Protein AF-A0A941J5J2-F1 (afdb_monomer_lite)

pLDDT: mean 81.9, std 16.31, range [38.41, 98.31]

Sequence (209 aa):
MKIGVPHALTVTNGGIVNITDEVTDFVSSDRSIKATITASFHGVNLNRTNLRVGKVYTAVFKVKKVLGIDWLYLSSGAGVSLSLKYPSTLTRSNDVNYHTLTYTFTATATTVAIKLQGSLIDGQTQGVFLVDAADIFEGYNVFDPSQQNNAALGVQGRLKVSAAPTSGTWELGNKVTMSSPVAGGFLEYVCITAGSPGTWKGSVKYKFN

Foldseek 3Di:
DPQFEDPQKDWPDPVFKDWDWAQPDADSNGTKIKIKGQAFFITIKRKAAQDDAQFKKKKKWWKFWDDQFQKKWKDFDPQWDDPDDDTFMDGRDPDRHIDMGMGMTGGRDRMTIMDITTHGDPPDRMTMMITRYIDMGTPDDPPDVVNVPCLQQPPPRAGEDCDPDPADWDDFQRKHAHPDDDQQGAGMWGFHATDGHGDIDRDHTDHDD

Radius of gyration: 18.86 Å; chains: 1; bounding box: 37×34×59 Å

Structure (mmCIF, N/CA/C/O backbone):
data_AF-A0A941J5J2-F1
#
_entry.id   AF-A0A941J5J2-F1
#
loop_
_atom_site.group_PDB
_atom_site.id
_atom_site.type_symbol
_atom_site.label_atom_id
_atom_site.label_alt_id
_atom_site.label_comp_id
_atom_site.label_asym_id
_atom_site.label_entity_id
_atom_site.label_seq_id
_atom_site.pdbx_PDB_ins_code
_atom_site.Cartn_x
_atom_site.Cartn_y
_atom_site.Cartn_z
_atom_site.occupancy
_atom_site.B_iso_or_equiv
_atom_site.auth_seq_id
_atom_site.auth_comp_id
_atom_site.auth_asym_id
_atom_site.auth_atom_id
_atom_site.pdbx_PDB_model_num
ATOM 1 N N . MET A 1 1 ? -0.939 -3.086 -11.594 1.00 46.72 1 MET A N 1
ATOM 2 C CA . MET A 1 1 ? -1.064 -3.525 -10.186 1.00 46.72 1 MET A CA 1
ATOM 3 C C . MET A 1 1 ? -1.361 -5.012 -10.196 1.00 46.72 1 MET A C 1
ATOM 5 O O . MET A 1 1 ? -2.248 -5.415 -10.943 1.00 46.72 1 MET A O 1
ATOM 9 N N . LYS A 1 2 ? -0.594 -5.844 -9.481 1.00 38.41 2 LYS A N 1
ATOM 10 C CA . LYS A 1 2 ? -0.984 -7.249 -9.313 1.00 38.41 2 LYS A CA 1
ATOM 11 C C . LYS A 1 2 ? -2.300 -7.247 -8.525 1.00 38.41 2 LYS A C 1
ATOM 13 O O . LYS A 1 2 ? -2.379 -6.603 -7.486 1.00 38.41 2 LYS A O 1
ATOM 18 N N . ILE A 1 3 ? -3.340 -7.834 -9.101 1.00 40.12 3 ILE A N 1
ATOM 19 C CA . ILE A 1 3 ? -4.667 -7.925 -8.491 1.00 40.12 3 ILE A CA 1
ATOM 20 C C . ILE A 1 3 ? -4.620 -9.114 -7.521 1.00 40.12 3 ILE A C 1
ATOM 22 O O . ILE A 1 3 ? -4.170 -10.189 -7.925 1.00 40.12 3 ILE A O 1
ATOM 26 N N . GLY A 1 4 ? -5.008 -8.896 -6.263 1.00 47.62 4 GLY A N 1
ATOM 27 C CA . GLY A 1 4 ? -4.894 -9.862 -5.164 1.00 47.62 4 GLY A CA 1
ATOM 28 C C . GLY A 1 4 ? -3.810 -9.477 -4.152 1.00 47.62 4 GLY A C 1
ATOM 29 O O . GLY A 1 4 ? -2.758 -8.941 -4.517 1.00 47.62 4 GLY A O 1
ATOM 30 N N . VAL A 1 5 ? -4.086 -9.727 -2.869 1.00 48.88 5 VAL A N 1
ATOM 31 C CA . VAL A 1 5 ? -3.237 -9.304 -1.747 1.00 48.88 5 VAL A CA 1
ATOM 32 C C . VAL A 1 5 ? -1.807 -9.836 -1.920 1.00 48.88 5 VAL A C 1
ATOM 34 O O . VAL A 1 5 ? -1.605 -11.048 -2.042 1.00 48.88 5 VAL A O 1
ATOM 37 N N . PRO A 1 6 ? -0.775 -8.979 -1.861 1.00 51.81 6 PRO A N 1
ATOM 38 C CA . PRO A 1 6 ? 0.593 -9.453 -1.760 1.00 51.81 6 PRO A CA 1
ATOM 39 C C . PRO A 1 6 ? 0.764 -10.106 -0.391 1.00 51.81 6 PRO A C 1
ATOM 41 O O . PRO A 1 6 ? 0.649 -9.434 0.634 1.00 51.81 6 PRO A O 1
ATOM 44 N N . HIS A 1 7 ? 1.149 -11.382 -0.357 1.00 52.09 7 HIS A N 1
ATOM 45 C CA . HIS A 1 7 ? 1.610 -12.092 0.850 1.00 52.09 7 HIS A CA 1
ATOM 46 C C . HIS A 1 7 ? 2.857 -11.463 1.523 1.00 52.09 7 HIS A C 1
ATOM 48 O O . HIS A 1 7 ? 3.520 -12.105 2.327 1.00 52.09 7 HIS A O 1
ATOM 54 N N . ALA A 1 8 ? 3.205 -10.217 1.198 1.00 70.12 8 ALA A N 1
ATOM 55 C CA . ALA A 1 8 ? 4.377 -9.494 1.681 1.00 70.12 8 ALA A CA 1
ATOM 56 C C . ALA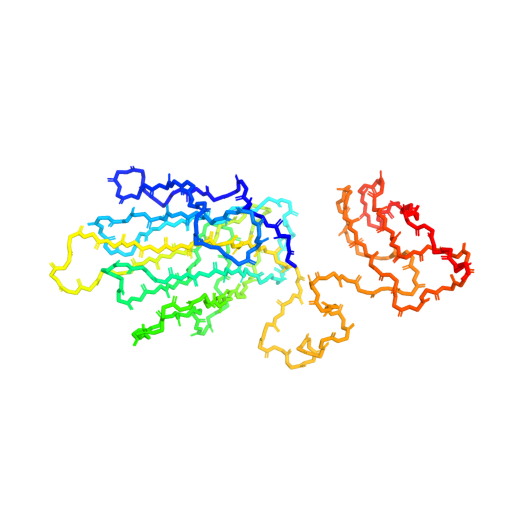 A 1 8 ? 4.060 -8.447 2.768 1.00 70.12 8 ALA A C 1
ATOM 58 O O . ALA A 1 8 ? 4.973 -7.731 3.196 1.00 70.12 8 ALA A O 1
ATOM 59 N N . LEU A 1 9 ? 2.796 -8.330 3.203 1.00 88.62 9 LEU A N 1
ATOM 60 C CA . LEU A 1 9 ? 2.432 -7.442 4.307 1.00 88.62 9 LEU A CA 1
ATOM 61 C C . LEU A 1 9 ? 2.775 -8.082 5.657 1.00 88.62 9 LEU A C 1
ATOM 63 O O . LEU A 1 9 ? 2.308 -9.172 5.975 1.00 88.62 9 LEU A O 1
ATOM 67 N N . THR A 1 10 ? 3.568 -7.383 6.467 1.00 93.75 10 THR A N 1
ATOM 68 C CA . THR A 1 10 ? 3.847 -7.758 7.863 1.00 93.75 10 THR A CA 1
ATOM 69 C C . THR A 1 10 ? 3.371 -6.669 8.813 1.00 93.75 10 THR A C 1
ATOM 71 O O . THR A 1 10 ? 3.169 -5.531 8.408 1.00 93.75 10 THR A O 1
ATOM 74 N N . VAL A 1 11 ? 3.170 -6.983 10.089 1.00 94.75 11 VAL A N 1
ATOM 75 C CA . VAL A 1 11 ? 2.732 -5.988 11.079 1.00 94.75 11 VAL A CA 1
ATOM 76 C C . VAL A 1 11 ? 3.886 -5.101 11.547 1.00 94.75 11 VAL A C 1
ATOM 78 O O . VAL A 1 11 ? 5.018 -5.563 11.690 1.00 94.75 11 VAL A O 1
ATOM 81 N N . THR A 1 12 ? 3.614 -3.824 11.833 1.00 92.12 12 THR A N 1
ATOM 82 C CA . THR A 1 12 ? 4.621 -2.917 12.418 1.00 92.12 12 THR A CA 1
ATOM 83 C C . THR A 1 12 ? 4.955 -3.264 13.870 1.00 92.12 12 THR A C 1
ATOM 85 O O . THR A 1 12 ? 6.051 -2.959 14.326 1.00 92.12 12 THR A O 1
ATOM 88 N N . ASN A 1 13 ? 4.001 -3.854 14.601 1.00 94.50 13 ASN A N 1
ATOM 89 C CA . ASN A 1 13 ? 4.151 -4.319 15.982 1.00 94.50 13 ASN A CA 1
ATOM 90 C C . ASN A 1 13 ? 3.083 -5.390 16.272 1.00 94.50 13 ASN A C 1
ATOM 92 O O . ASN A 1 13 ? 1.894 -5.082 16.226 1.00 94.50 13 ASN A O 1
ATOM 96 N N . GLY A 1 14 ? 3.497 -6.623 16.581 1.00 93.00 14 GLY A N 1
ATOM 97 C CA . GLY A 1 14 ? 2.582 -7.759 16.764 1.00 93.00 14 GLY A CA 1
ATOM 98 C C . GLY A 1 14 ? 1.701 -7.713 18.016 1.00 93.00 14 GLY A C 1
ATOM 99 O O . GLY A 1 14 ? 0.715 -8.434 18.071 1.00 93.00 14 GLY A O 1
ATOM 100 N N . GLY A 1 15 ? 2.016 -6.868 19.003 1.00 96.00 15 GLY A N 1
ATOM 101 C CA . GLY A 1 15 ? 1.159 -6.663 20.178 1.00 96.00 15 GLY A CA 1
ATOM 102 C C . GLY A 1 15 ? 0.086 -5.587 19.984 1.00 96.00 15 GLY A C 1
ATOM 103 O O . GLY A 1 15 ? -0.853 -5.509 20.769 1.00 96.00 15 GLY A O 1
ATOM 104 N N . ILE A 1 16 ? 0.231 -4.746 18.956 1.00 96.94 16 ILE A N 1
ATOM 105 C CA . ILE A 1 16 ? -0.630 -3.574 18.720 1.00 96.94 16 ILE A CA 1
ATOM 106 C C . ILE A 1 16 ? -1.449 -3.729 17.440 1.00 96.94 16 ILE A C 1
ATOM 108 O O . ILE A 1 16 ? -2.536 -3.164 17.326 1.00 96.94 16 ILE A O 1
ATOM 112 N N . VAL A 1 17 ? -0.929 -4.477 16.466 1.00 97.69 17 VAL A N 1
ATOM 113 C CA . VAL A 1 17 ? -1.551 -4.665 15.159 1.00 97.69 17 VAL A CA 1
ATOM 114 C C . VAL A 1 17 ? -1.903 -6.126 14.957 1.00 97.69 17 VAL A C 1
ATOM 116 O O . VAL A 1 17 ? -1.033 -6.992 15.021 1.00 97.69 17 VAL A O 1
ATOM 119 N N . ASN A 1 18 ? -3.162 -6.372 14.618 1.00 96.88 18 ASN A N 1
ATOM 120 C CA . ASN A 1 18 ? -3.634 -7.657 14.126 1.00 96.88 18 ASN A CA 1
ATOM 121 C C . ASN A 1 18 ? -4.052 -7.530 12.657 1.00 96.88 18 ASN A C 1
ATOM 123 O O . ASN A 1 18 ? -4.688 -6.540 12.287 1.00 96.88 18 ASN A O 1
ATOM 127 N N . ILE A 1 19 ? -3.718 -8.527 11.837 1.00 95.44 19 ILE A N 1
ATOM 128 C CA . ILE A 1 19 ? -4.146 -8.597 10.436 1.00 95.44 19 ILE A CA 1
ATOM 129 C C . ILE A 1 19 ? -4.946 -9.869 10.178 1.00 95.44 19 ILE A C 1
ATOM 131 O O . ILE A 1 19 ? -4.571 -10.947 10.633 1.00 95.44 19 ILE A O 1
ATOM 135 N N . THR A 1 20 ? -6.038 -9.741 9.433 1.00 95.25 20 THR A N 1
ATOM 136 C CA . THR A 1 20 ? -6.861 -10.867 8.978 1.00 95.25 20 THR A CA 1
ATOM 137 C C . THR A 1 20 ? -7.293 -10.648 7.534 1.00 95.25 20 THR A C 1
ATOM 139 O O . THR A 1 20 ? -7.311 -9.515 7.050 1.00 95.25 20 THR A O 1
ATOM 142 N N . ASP A 1 21 ? -7.676 -11.722 6.852 1.00 93.75 21 ASP A N 1
ATOM 143 C CA . ASP A 1 21 ? -8.341 -11.614 5.554 1.00 93.75 21 ASP A CA 1
ATOM 144 C C . ASP A 1 21 ? -9.745 -10.991 5.719 1.00 93.75 21 ASP A C 1
ATOM 146 O O . ASP A 1 21 ? -10.439 -11.242 6.708 1.00 93.75 21 ASP A O 1
ATOM 150 N N . GLU A 1 22 ? -10.156 -10.179 4.746 1.00 94.56 22 GLU A N 1
ATOM 151 C CA . GLU A 1 22 ? -11.495 -9.605 4.594 1.00 94.56 22 GLU A CA 1
ATOM 152 C C . GLU A 1 22 ? -12.034 -9.961 3.205 1.00 94.56 22 GLU A C 1
ATOM 154 O O . GLU A 1 22 ? -11.479 -9.568 2.178 1.00 94.56 22 GLU A O 1
ATOM 159 N N . VAL A 1 23 ? -13.113 -10.738 3.184 1.00 93.38 23 VAL A N 1
ATOM 160 C CA . VAL A 1 23 ? -13.648 -11.393 1.978 1.00 93.38 23 VAL A CA 1
ATOM 161 C C . VAL A 1 23 ? -14.962 -10.781 1.497 1.00 93.38 23 VAL A C 1
ATOM 163 O O . VAL A 1 23 ? -15.593 -11.318 0.593 1.00 93.38 23 VAL A O 1
ATOM 166 N N . THR A 1 24 ? -15.414 -9.688 2.111 1.00 94.94 24 THR A N 1
ATOM 167 C CA . THR A 1 24 ? -16.673 -9.024 1.735 1.00 94.94 24 THR A CA 1
ATOM 168 C C . THR A 1 24 ? -16.479 -7.596 1.242 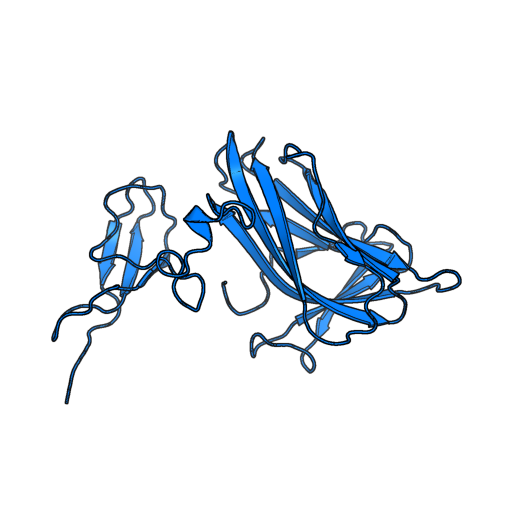1.00 94.94 24 THR A C 1
ATOM 170 O O . THR A 1 24 ? -17.324 -7.081 0.513 1.00 94.94 24 THR A O 1
ATOM 173 N N . ASP A 1 25 ? -15.357 -6.969 1.590 1.00 93.75 25 ASP A N 1
ATOM 174 C CA . ASP A 1 25 ? -15.043 -5.586 1.242 1.00 93.75 25 ASP A CA 1
ATOM 175 C C . ASP A 1 25 ? -13.676 -5.548 0.554 1.00 93.75 25 ASP A C 1
ATOM 177 O O . ASP A 1 25 ? -12.628 -5.693 1.190 1.00 93.75 25 ASP A O 1
ATOM 181 N N . PHE A 1 26 ? -13.704 -5.459 -0.775 1.00 90.62 26 PHE A N 1
ATOM 182 C CA . PHE A 1 26 ? -12.535 -5.405 -1.650 1.00 90.62 26 PHE A CA 1
ATOM 183 C C . PHE A 1 26 ? -12.917 -4.843 -3.025 1.00 90.62 26 PHE A C 1
ATOM 185 O O . PHE A 1 26 ? -14.084 -4.845 -3.415 1.00 90.62 26 PHE A O 1
ATOM 192 N N . VAL A 1 27 ? -11.923 -4.400 -3.797 1.00 84.69 27 VAL A N 1
ATOM 193 C CA . VAL A 1 27 ? -12.110 -3.953 -5.196 1.00 84.69 27 VAL A CA 1
ATOM 194 C C . VAL A 1 27 ? -11.312 -4.792 -6.192 1.00 84.69 27 VAL A C 1
ATOM 196 O O . VAL A 1 27 ? -11.600 -4.783 -7.387 1.00 84.69 27 VAL A O 1
ATOM 199 N N . SER A 1 28 ? -10.348 -5.576 -5.711 1.00 76.81 28 SER A N 1
ATOM 200 C CA . SER A 1 28 ? -9.527 -6.485 -6.513 1.00 76.81 28 SER A CA 1
ATOM 201 C C . SER A 1 28 ? -10.252 -7.750 -6.993 1.00 76.81 28 SER A C 1
ATOM 203 O O . SER A 1 28 ? -9.693 -8.496 -7.787 1.00 76.81 28 SER A O 1
ATOM 205 N N . SER A 1 29 ? -11.498 -7.997 -6.579 1.00 73.12 29 SER A N 1
ATOM 206 C CA . SER A 1 29 ? -12.232 -9.247 -6.867 1.00 73.12 29 SER A CA 1
ATOM 207 C C . SER A 1 29 ? -11.664 -10.522 -6.207 1.00 73.12 29 SER A C 1
ATOM 209 O O . SER A 1 29 ? -12.011 -11.618 -6.637 1.00 73.12 29 SER A O 1
ATOM 211 N N . ASP A 1 30 ? -10.803 -10.399 -5.188 1.00 81.00 30 ASP A N 1
ATOM 212 C CA . ASP A 1 30 ? -10.267 -11.527 -4.397 1.00 81.00 30 ASP A CA 1
ATOM 213 C C . ASP A 1 30 ? -10.578 -11.338 -2.905 1.00 81.00 30 ASP A C 1
ATOM 215 O O . ASP A 1 30 ? -11.568 -11.862 -2.400 1.00 81.00 30 ASP A O 1
ATOM 219 N N . ARG A 1 31 ? -9.743 -10.564 -2.206 1.00 86.31 3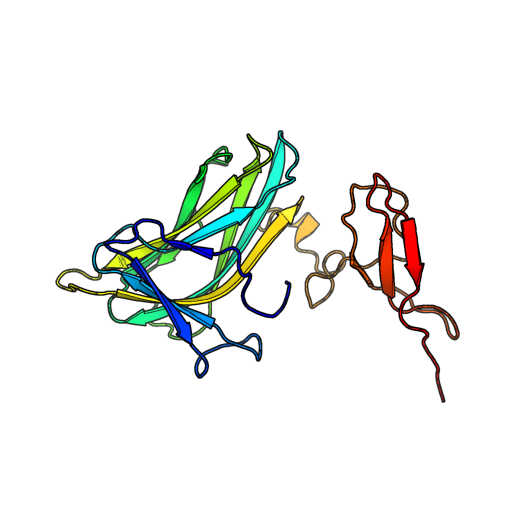1 ARG A N 1
ATOM 220 C CA . ARG A 1 31 ? -9.910 -10.194 -0.798 1.00 86.31 31 ARG A CA 1
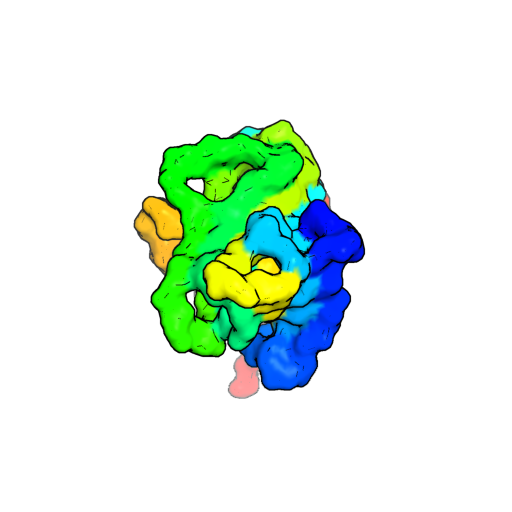ATOM 221 C C . ARG A 1 31 ? -9.088 -8.955 -0.477 1.00 86.31 31 ARG A C 1
ATOM 223 O O . ARG A 1 31 ? -8.167 -8.620 -1.220 1.00 86.31 31 ARG A O 1
ATOM 230 N N . SER A 1 32 ? -9.382 -8.306 0.642 1.00 92.62 32 SER A N 1
ATOM 231 C CA . SER A 1 32 ? -8.512 -7.289 1.229 1.00 92.62 32 SER A CA 1
ATOM 232 C C . SER A 1 32 ? -7.921 -7.781 2.551 1.00 92.62 32 SER A C 1
ATOM 234 O O . SER A 1 32 ? -8.354 -8.786 3.111 1.00 92.62 32 SER A O 1
ATOM 236 N N . ILE A 1 33 ? -6.890 -7.101 3.047 1.00 94.56 33 ILE A N 1
ATOM 237 C CA . ILE A 1 33 ? -6.362 -7.312 4.395 1.00 94.56 33 ILE A CA 1
ATOM 238 C C . ILE A 1 33 ? -6.973 -6.291 5.329 1.00 94.56 33 ILE A C 1
ATOM 240 O O . ILE A 1 33 ? -6.791 -5.087 5.147 1.00 94.56 33 ILE A O 1
ATOM 244 N N . LYS A 1 34 ? -7.633 -6.781 6.371 1.00 96.62 34 LYS A N 1
ATOM 245 C CA . LYS A 1 34 ? -8.104 -5.975 7.486 1.00 96.62 34 LYS A CA 1
ATOM 246 C C . LYS A 1 34 ? -6.994 -5.831 8.509 1.00 96.62 34 LYS A C 1
ATOM 248 O O . LYS A 1 34 ? -6.549 -6.819 9.083 1.00 96.62 34 LYS A O 1
ATOM 253 N N . ALA A 1 35 ? -6.569 -4.598 8.748 1.00 97.38 35 ALA A N 1
ATOM 254 C CA . ALA A 1 35 ? -5.638 -4.254 9.809 1.00 97.38 35 ALA A CA 1
ATOM 255 C C . ALA A 1 35 ? -6.398 -3.585 10.957 1.00 97.38 35 ALA A C 1
ATOM 257 O O . ALA A 1 35 ? -7.035 -2.546 10.772 1.00 97.38 35 ALA A O 1
ATOM 258 N N . THR A 1 36 ? -6.298 -4.177 12.143 1.00 98.25 36 THR A N 1
ATOM 259 C CA . THR A 1 36 ? -6.832 -3.634 13.392 1.00 98.25 36 THR A CA 1
ATOM 260 C C . THR A 1 36 ? -5.671 -3.156 14.251 1.00 98.25 36 THR A C 1
ATOM 262 O O . THR A 1 36 ? -4.757 -3.933 14.523 1.00 98.25 36 THR A O 1
ATOM 265 N N . ILE A 1 37 ? -5.710 -1.900 14.690 1.00 98.25 37 ILE A N 1
ATOM 266 C CA . ILE A 1 37 ? -4.685 -1.279 15.535 1.00 98.25 37 ILE A CA 1
ATOM 267 C C . ILE A 1 37 ? -5.293 -0.828 16.865 1.00 98.25 37 ILE A C 1
ATOM 269 O O . ILE A 1 37 ? -6.431 -0.363 16.890 1.00 98.25 37 ILE A O 1
ATOM 273 N N . THR A 1 38 ? -4.541 -0.937 17.959 1.00 98.31 38 THR A N 1
ATOM 274 C CA . THR A 1 38 ? -4.961 -0.480 19.304 1.00 98.31 38 THR A CA 1
ATOM 275 C C . THR A 1 38 ? -4.228 0.773 19.789 1.00 98.31 38 THR A C 1
ATOM 277 O O . THR A 1 38 ? -4.510 1.283 20.869 1.00 98.31 38 THR A O 1
ATOM 280 N N . ALA A 1 39 ? -3.300 1.300 18.988 1.00 97.94 39 ALA A N 1
ATOM 281 C CA . ALA A 1 39 ? -2.622 2.568 19.231 1.00 97.94 39 ALA A CA 1
ATOM 282 C C . ALA A 1 39 ? -2.293 3.268 17.903 1.00 97.94 39 ALA A C 1
ATOM 284 O O . ALA A 1 39 ? -2.142 2.615 16.865 1.00 97.94 39 ALA A O 1
ATOM 285 N N . SER A 1 40 ? -2.172 4.596 17.943 1.00 97.12 40 SER A N 1
ATOM 286 C CA . SER A 1 40 ? -1.808 5.418 16.783 1.00 97.12 40 SER A CA 1
ATOM 287 C C . SER A 1 40 ? -0.394 5.135 16.280 1.00 97.12 40 SER A C 1
ATOM 289 O O . SER A 1 40 ? 0.471 4.687 17.026 1.00 97.12 40 SER A O 1
ATOM 291 N N . PHE A 1 41 ? -0.147 5.466 15.012 1.00 95.69 41 PHE A N 1
ATOM 292 C CA . PHE A 1 41 ? 1.140 5.314 14.328 1.00 95.69 41 PHE A CA 1
ATOM 293 C C . PHE A 1 41 ? 1.579 3.852 14.167 1.00 95.69 41 PHE A C 1
ATOM 295 O O . PHE A 1 41 ? 2.768 3.534 14.097 1.00 95.69 41 PHE A O 1
ATOM 302 N N . HIS A 1 42 ? 0.611 2.948 14.036 1.00 97.38 42 HIS A N 1
ATOM 303 C CA . HIS A 1 42 ? 0.839 1.527 13.792 1.00 97.38 42 HIS A CA 1
ATOM 304 C C . HIS A 1 42 ? 0.028 1.037 12.587 1.00 97.38 42 HIS A C 1
ATOM 306 O O . HIS A 1 42 ? -0.923 1.683 12.151 1.00 97.38 42 HIS A O 1
ATOM 312 N N . GLY A 1 43 ? 0.442 -0.086 12.004 1.00 96.81 43 GLY A N 1
ATOM 313 C CA . GLY A 1 43 ? -0.210 -0.684 10.845 1.00 96.81 43 GLY A CA 1
ATOM 314 C C . GLY A 1 43 ? 0.631 -1.792 10.217 1.00 96.81 43 GLY A C 1
ATOM 315 O O . GLY A 1 43 ? 1.106 -2.692 10.912 1.00 96.81 43 GLY A O 1
ATOM 316 N N . VAL A 1 44 ? 0.828 -1.731 8.902 1.00 96.69 44 VAL A N 1
ATOM 317 C CA . VAL A 1 44 ? 1.492 -2.788 8.123 1.00 96.69 44 VAL A CA 1
ATOM 318 C C . VAL A 1 44 ? 2.749 -2.284 7.413 1.00 96.69 44 VAL A C 1
ATOM 320 O O . VAL A 1 44 ? 2.861 -1.109 7.076 1.00 96.69 44 VAL A O 1
ATOM 323 N N . ASN A 1 45 ? 3.694 -3.183 7.163 1.00 95.56 45 ASN A N 1
ATOM 324 C CA . ASN A 1 45 ? 4.872 -2.981 6.333 1.00 95.56 45 ASN A CA 1
ATOM 325 C C . ASN A 1 45 ? 4.684 -3.722 5.010 1.00 95.56 45 ASN A C 1
ATOM 327 O O . ASN A 1 45 ? 4.398 -4.915 5.015 1.00 95.56 45 ASN A O 1
ATOM 331 N N . LEU A 1 46 ? 4.931 -3.048 3.895 1.00 94.25 46 LEU A N 1
ATOM 332 C CA . LEU A 1 46 ? 5.174 -3.664 2.599 1.00 94.25 46 LEU A CA 1
ATOM 333 C C . LEU A 1 46 ? 6.677 -3.858 2.432 1.00 94.25 46 LEU A C 1
ATOM 335 O O . LEU A 1 46 ? 7.418 -2.880 2.306 1.00 94.25 46 LEU A O 1
ATOM 339 N N . ASN A 1 47 ? 7.117 -5.113 2.435 1.00 93.06 47 ASN A N 1
ATOM 340 C CA . ASN A 1 47 ? 8.523 -5.462 2.271 1.00 93.06 47 ASN A CA 1
ATOM 341 C C . ASN A 1 47 ? 8.793 -5.891 0.829 1.00 93.06 47 ASN A C 1
ATOM 343 O O . ASN A 1 47 ? 8.014 -6.644 0.241 1.00 93.06 47 ASN A O 1
ATOM 347 N N . ARG A 1 48 ? 9.915 -5.448 0.264 1.00 91.19 48 ARG A N 1
ATOM 348 C CA . ARG A 1 48 ? 10.347 -5.849 -1.078 1.00 91.19 48 ARG A CA 1
ATOM 349 C C . ARG A 1 48 ? 11.846 -6.086 -1.105 1.00 91.19 48 ARG A C 1
ATOM 351 O O . ARG A 1 48 ? 12.607 -5.268 -0.601 1.00 91.19 48 ARG A O 1
ATOM 358 N N . THR A 1 49 ? 12.249 -7.198 -1.704 1.00 91.69 49 THR A N 1
ATOM 359 C CA . THR A 1 49 ? 13.646 -7.592 -1.918 1.00 91.69 49 THR A CA 1
ATOM 360 C C . THR A 1 49 ? 14.041 -7.408 -3.387 1.00 91.69 49 THR A C 1
ATOM 362 O O . THR A 1 49 ? 13.202 -7.069 -4.225 1.00 91.69 49 THR A O 1
ATOM 365 N N . ASN A 1 50 ? 15.322 -7.634 -3.698 1.00 89.00 50 ASN A N 1
ATOM 366 C CA . ASN A 1 50 ? 15.904 -7.550 -5.045 1.00 89.00 50 ASN A CA 1
ATOM 367 C C . ASN A 1 50 ? 15.805 -6.164 -5.706 1.00 89.00 50 ASN A C 1
ATOM 369 O O . ASN A 1 50 ? 15.812 -6.042 -6.930 1.00 89.00 50 ASN A O 1
ATOM 373 N N . LEU A 1 51 ? 15.732 -5.101 -4.905 1.00 87.81 51 LEU A N 1
ATOM 374 C CA . LEU A 1 51 ? 15.746 -3.731 -5.408 1.00 87.81 51 LEU A CA 1
ATOM 375 C C . LEU A 1 51 ? 17.172 -3.274 -5.720 1.00 87.81 51 LEU A C 1
ATOM 377 O O . LEU A 1 51 ? 18.152 -3.786 -5.179 1.00 87.81 51 LEU A O 1
ATOM 381 N N . ARG A 1 52 ? 17.298 -2.290 -6.607 1.00 89.50 52 ARG A N 1
ATOM 382 C CA . ARG A 1 52 ? 18.585 -1.708 -6.990 1.00 89.50 52 ARG A CA 1
ATOM 383 C C . ARG A 1 52 ? 18.845 -0.462 -6.155 1.00 89.50 52 ARG A C 1
ATOM 385 O O . ARG A 1 52 ? 18.098 0.512 -6.238 1.00 89.50 52 ARG A O 1
ATOM 392 N N . VAL A 1 53 ? 19.923 -0.489 -5.376 1.00 92.25 53 VAL A N 1
ATOM 393 C CA . VAL A 1 53 ? 20.362 0.662 -4.575 1.00 92.25 53 VAL A CA 1
ATOM 394 C C . VAL A 1 53 ? 20.586 1.876 -5.483 1.00 92.25 53 VAL A C 1
ATOM 396 O O . VAL A 1 53 ? 21.142 1.757 -6.574 1.00 92.25 53 VAL A O 1
ATOM 399 N N . GLY A 1 54 ? 20.116 3.042 -5.046 1.00 87.06 54 GLY A N 1
ATOM 400 C CA . GLY A 1 54 ? 20.191 4.305 -5.777 1.00 87.06 54 GLY A CA 1
ATOM 401 C C . GLY A 1 54 ? 19.101 4.507 -6.834 1.00 87.06 54 GLY A C 1
ATOM 402 O O . GLY A 1 54 ? 19.046 5.579 -7.433 1.00 87.06 54 GLY A O 1
ATOM 403 N N . LYS A 1 55 ? 18.217 3.527 -7.077 1.00 85.25 55 LYS A N 1
ATOM 404 C CA . LYS A 1 55 ? 17.071 3.693 -7.987 1.00 85.25 55 LYS A CA 1
ATOM 405 C C . LYS A 1 55 ? 15.851 4.265 -7.273 1.00 85.25 55 LYS A C 1
ATOM 407 O O . LYS A 1 55 ? 15.637 4.014 -6.088 1.00 85.25 55 LYS A O 1
ATOM 412 N N . VAL A 1 56 ? 15.056 5.022 -8.031 1.00 84.19 56 VAL A N 1
ATOM 413 C CA . VAL A 1 56 ? 13.777 5.585 -7.588 1.00 84.19 56 VAL A CA 1
ATOM 414 C C . VAL A 1 56 ? 12.668 4.558 -7.790 1.00 84.19 56 VAL A C 1
ATOM 416 O O . VAL A 1 56 ? 12.564 3.932 -8.846 1.00 84.19 56 VAL A O 1
ATOM 419 N N . TYR A 1 57 ? 11.827 4.424 -6.777 1.00 86.75 57 TYR A N 1
ATOM 420 C CA . TYR A 1 57 ? 10.675 3.543 -6.729 1.00 86.75 57 TYR A CA 1
ATOM 421 C C . TYR A 1 57 ? 9.453 4.307 -6.220 1.00 86.75 57 TYR A C 1
ATOM 423 O O . TYR A 1 57 ? 9.589 5.288 -5.493 1.00 86.75 57 TYR A O 1
ATOM 431 N N . THR A 1 58 ? 8.259 3.817 -6.544 1.00 87.12 58 THR A N 1
ATOM 432 C CA . THR A 1 58 ? 7.006 4.264 -5.930 1.00 87.12 58 THR A CA 1
ATOM 433 C C . THR A 1 58 ? 6.277 3.084 -5.324 1.00 87.12 58 THR A C 1
ATOM 435 O O . THR A 1 58 ? 5.910 2.140 -6.022 1.00 87.12 58 THR A O 1
ATOM 438 N N . ALA A 1 59 ? 6.038 3.160 -4.019 1.00 89.94 59 ALA A N 1
ATOM 439 C CA . ALA A 1 59 ? 5.093 2.292 -3.343 1.00 89.94 59 ALA A CA 1
ATOM 440 C C . ALA A 1 59 ? 3.670 2.789 -3.582 1.00 89.94 59 ALA A C 1
ATOM 442 O O . ALA A 1 59 ? 3.417 3.991 -3.527 1.00 89.94 59 ALA A O 1
ATOM 443 N N . VAL A 1 60 ? 2.742 1.873 -3.822 1.00 88.44 60 VAL A N 1
ATOM 444 C CA . VAL A 1 60 ? 1.323 2.164 -4.031 1.00 88.44 60 VAL A CA 1
ATOM 445 C C . VAL A 1 60 ? 0.517 1.270 -3.112 1.00 88.44 60 VAL A C 1
ATOM 447 O O . VAL A 1 60 ? 0.762 0.070 -3.073 1.00 88.44 60 VAL A O 1
ATOM 450 N N . PHE A 1 61 ? -0.460 1.840 -2.416 1.00 91.12 61 PHE A N 1
ATOM 451 C CA . PHE A 1 61 ? -1.420 1.119 -1.588 1.00 91.12 61 PHE A CA 1
ATOM 452 C C . PHE A 1 61 ? -2.842 1.511 -1.986 1.00 91.12 61 PHE A C 1
ATOM 454 O O . PHE A 1 61 ? -3.140 2.693 -2.140 1.00 91.12 61 PHE A O 1
ATOM 461 N N . LYS A 1 62 ? -3.735 0.531 -2.116 1.00 89.94 62 LYS A N 1
ATOM 462 C CA . LYS A 1 62 ? -5.180 0.722 -2.243 1.00 89.94 62 LYS A CA 1
ATOM 463 C C . LYS A 1 62 ? -5.814 0.444 -0.882 1.00 89.94 62 LYS A C 1
ATOM 465 O O . LYS A 1 62 ? -5.798 -0.697 -0.426 1.00 89.94 62 LYS A O 1
ATOM 470 N N . VAL A 1 63 ? -6.321 1.481 -0.222 1.00 93.88 63 VAL A N 1
ATOM 471 C CA . VAL A 1 63 ? -6.721 1.436 1.193 1.00 93.88 63 VAL A CA 1
ATOM 472 C C . VAL A 1 63 ? -8.110 2.007 1.420 1.00 93.88 63 VAL A C 1
ATOM 474 O O . VAL A 1 63 ? -8.553 2.865 0.665 1.00 93.88 63 VAL A O 1
ATOM 477 N N . LYS A 1 64 ? -8.771 1.582 2.492 1.00 93.88 64 LYS A N 1
ATOM 478 C CA . LYS A 1 64 ? -10.071 2.108 2.924 1.00 93.88 64 LYS A CA 1
ATOM 479 C C . LYS A 1 64 ? -10.092 2.247 4.442 1.00 93.88 64 LYS A C 1
ATOM 481 O O . LYS A 1 64 ? -9.673 1.330 5.146 1.00 93.88 64 LYS A O 1
ATOM 486 N N . LYS A 1 65 ? -10.567 3.382 4.961 1.00 94.69 65 LYS A N 1
ATOM 487 C CA . LYS A 1 65 ? -10.831 3.539 6.401 1.00 94.69 65 LYS A CA 1
ATOM 488 C C . LYS A 1 65 ? -12.145 2.842 6.743 1.00 94.69 65 LYS A C 1
ATOM 490 O O . LYS A 1 65 ? -13.091 2.930 5.967 1.00 94.69 65 LYS A O 1
ATOM 495 N N . VAL A 1 66 ? -12.204 2.171 7.892 1.00 95.25 66 VAL A N 1
ATOM 496 C CA . VAL A 1 66 ? -13.414 1.456 8.330 1.00 95.25 66 VAL A CA 1
ATOM 497 C C . VAL A 1 66 ? -13.938 2.018 9.644 1.00 95.25 66 VAL A C 1
ATOM 499 O O . VAL A 1 66 ? -15.071 2.480 9.701 1.00 95.25 66 VAL A O 1
ATOM 502 N N . LEU A 1 67 ? -13.122 2.007 10.699 1.00 96.00 67 LEU A N 1
ATOM 503 C CA . LEU A 1 67 ? -13.559 2.385 12.045 1.00 96.00 67 LEU A CA 1
ATOM 504 C C . LEU A 1 67 ? -12.432 3.088 12.792 1.00 96.00 67 LEU A C 1
ATOM 506 O O . LEU A 1 67 ? -11.297 2.643 12.710 1.00 96.00 67 LEU A O 1
ATOM 510 N N . GLY A 1 68 ? -12.732 4.152 13.537 1.00 94.94 68 GLY A N 1
ATOM 511 C CA . GLY A 1 68 ? -11.816 4.719 14.539 1.00 94.94 68 GLY A CA 1
ATOM 512 C C . GLY A 1 68 ? -10.488 5.287 14.017 1.00 94.94 68 GLY A C 1
ATOM 513 O O . GLY A 1 68 ? -9.619 5.604 14.823 1.00 94.94 68 GLY A O 1
ATOM 514 N N . ILE A 1 69 ? -10.315 5.430 12.698 1.00 95.56 69 ILE A N 1
ATOM 515 C CA . ILE A 1 69 ? -9.104 5.975 12.065 1.00 95.56 69 ILE A CA 1
ATOM 516 C C . ILE A 1 69 ? -9.330 7.431 11.645 1.00 95.56 69 ILE A C 1
ATOM 518 O O . ILE A 1 69 ? -10.208 7.718 10.828 1.00 95.56 69 ILE A O 1
ATOM 522 N N . ASP A 1 70 ? -8.485 8.337 12.137 1.00 94.25 70 ASP A N 1
ATOM 523 C CA . ASP A 1 70 ? -8.478 9.748 11.732 1.00 94.25 70 ASP A CA 1
ATOM 524 C C . ASP A 1 70 ? -7.734 9.913 10.392 1.00 94.25 70 ASP A C 1
ATOM 526 O O . ASP A 1 70 ? -8.301 10.372 9.390 1.00 94.25 70 ASP A O 1
ATOM 530 N N . TRP A 1 71 ? -6.496 9.410 10.326 1.00 93.62 71 TRP A N 1
ATOM 531 C CA . TRP A 1 71 ? -5.639 9.459 9.138 1.00 93.62 71 TRP A CA 1
ATOM 532 C C . TRP A 1 71 ? -4.913 8.138 8.882 1.00 93.62 71 TRP A C 1
ATOM 534 O O . TRP A 1 71 ? -4.514 7.436 9.813 1.00 93.62 71 TRP A O 1
ATOM 544 N N . LEU A 1 72 ? -4.737 7.827 7.595 1.00 94.50 72 LEU A N 1
ATOM 545 C CA . LEU A 1 72 ? -3.806 6.809 7.104 1.00 94.50 72 LEU A CA 1
ATOM 546 C C . LEU A 1 72 ? -2.678 7.510 6.359 1.00 94.50 72 LEU A C 1
ATOM 548 O O . LEU A 1 72 ? -2.943 8.396 5.548 1.00 94.50 72 LEU A O 1
ATOM 552 N N . TYR A 1 73 ? -1.436 7.104 6.582 1.00 93.75 73 TYR A N 1
ATOM 553 C CA . TYR A 1 73 ? -0.295 7.690 5.888 1.00 93.75 73 TYR A CA 1
ATOM 554 C C . TYR A 1 73 ? 0.784 6.652 5.602 1.00 93.75 73 TYR A C 1
ATOM 556 O O . TYR A 1 73 ? 0.922 5.646 6.305 1.00 93.75 73 TYR A O 1
ATOM 564 N N . LEU A 1 74 ? 1.549 6.907 4.543 1.00 92.88 74 LEU A N 1
ATOM 565 C CA . LEU A 1 74 ? 2.725 6.115 4.201 1.00 92.88 74 LEU A CA 1
ATOM 566 C C . LEU A 1 74 ? 3.976 6.709 4.848 1.00 92.88 74 LEU A C 1
ATOM 568 O O . LEU A 1 74 ? 4.143 7.922 4.866 1.00 92.88 74 LEU A O 1
ATOM 572 N N . SER A 1 75 ? 4.883 5.886 5.361 1.00 91.62 75 SER A N 1
ATOM 573 C CA . SER A 1 75 ? 6.162 6.353 5.903 1.00 91.62 75 SER A CA 1
ATOM 574 C C . SER A 1 75 ? 7.316 5.424 5.534 1.00 91.62 75 SER A C 1
ATOM 576 O O . SER A 1 75 ? 7.125 4.268 5.142 1.00 91.62 75 SER A O 1
ATOM 578 N N . SER A 1 76 ? 8.540 5.942 5.625 1.00 91.12 76 SER A N 1
ATOM 579 C CA . SER A 1 76 ? 9.748 5.169 5.344 1.00 91.12 76 SER A CA 1
ATOM 580 C C . SER A 1 76 ? 9.979 4.086 6.401 1.00 91.12 76 SER A C 1
ATOM 582 O O . SER A 1 76 ? 9.890 4.334 7.608 1.00 91.12 76 SER A O 1
ATOM 584 N N . GLY A 1 77 ? 10.349 2.891 5.951 1.00 90.69 77 GLY A N 1
ATOM 585 C CA . GLY A 1 77 ? 10.948 1.845 6.775 1.00 90.69 77 GLY A CA 1
ATOM 586 C C . GLY A 1 77 ? 12.438 1.666 6.480 1.00 90.69 77 GLY A C 1
ATOM 587 O O . GLY A 1 77 ? 13.127 2.601 6.075 1.00 90.69 77 GLY A O 1
ATOM 588 N N . ALA A 1 78 ? 12.948 0.457 6.718 1.00 93.44 78 ALA A N 1
ATOM 589 C CA . ALA A 1 78 ? 14.338 0.107 6.433 1.00 93.44 78 ALA A CA 1
ATOM 590 C C . ALA A 1 78 ? 14.638 0.166 4.923 1.00 93.44 78 ALA A C 1
ATOM 592 O O . ALA A 1 78 ? 13.768 -0.141 4.113 1.00 93.44 78 ALA A O 1
ATOM 593 N N . GLY A 1 79 ? 15.871 0.523 4.544 1.00 92.94 79 GLY A N 1
ATOM 594 C CA . GLY A 1 79 ? 16.333 0.479 3.147 1.00 92.94 79 GLY A CA 1
ATOM 595 C C . GLY A 1 79 ? 15.797 1.589 2.233 1.00 92.94 79 GLY A C 1
ATOM 596 O O . GLY A 1 79 ? 15.915 1.493 1.013 1.00 92.94 79 GLY A O 1
ATOM 597 N N . VAL A 1 80 ? 15.213 2.644 2.798 1.00 90.31 80 VAL A N 1
ATOM 598 C CA . VAL A 1 80 ? 14.556 3.729 2.061 1.00 90.31 80 VAL A CA 1
ATOM 599 C C . VAL A 1 80 ? 15.217 5.058 2.418 1.00 90.31 80 VAL A C 1
ATOM 601 O O . VAL A 1 80 ? 15.324 5.375 3.601 1.00 90.31 80 VAL A O 1
ATOM 604 N N . SER A 1 81 ? 15.634 5.862 1.433 1.00 87.69 81 SER A N 1
ATOM 605 C CA . SER A 1 81 ? 15.937 7.279 1.668 1.00 87.69 81 SER A CA 1
ATOM 606 C C . SER A 1 81 ? 14.720 8.143 1.369 1.00 87.69 81 SER A C 1
ATOM 608 O O . SER A 1 81 ? 13.981 7.930 0.404 1.00 87.69 81 SER A O 1
ATOM 610 N N . LEU A 1 82 ? 14.513 9.132 2.237 1.00 68.81 82 LEU A N 1
ATOM 611 C CA . LEU A 1 82 ? 13.420 10.083 2.126 1.00 68.81 82 LEU A CA 1
ATOM 612 C C . LEU A 1 82 ? 13.615 10.948 0.875 1.00 68.81 82 LEU A C 1
ATOM 614 O O . LEU A 1 82 ? 14.558 11.735 0.806 1.00 68.81 82 LEU A O 1
ATOM 618 N N . SER A 1 83 ? 12.679 10.876 -0.073 1.00 56.47 83 SER A N 1
ATOM 619 C CA . SER A 1 83 ? 12.411 12.022 -0.942 1.00 56.47 83 SER A CA 1
ATOM 620 C C . SER A 1 83 ? 11.493 12.952 -0.150 1.00 56.47 83 SER A C 1
ATOM 622 O O . SER A 1 83 ? 10.279 12.765 -0.079 1.00 56.47 83 SER A O 1
ATOM 624 N N . LEU A 1 84 ? 12.102 13.876 0.593 1.00 51.62 84 LEU A N 1
ATOM 625 C CA . LEU A 1 84 ? 11.400 14.849 1.423 1.00 51.62 84 LEU A CA 1
ATOM 626 C C . LEU A 1 84 ? 10.465 15.696 0.549 1.00 51.62 84 LEU A C 1
ATOM 628 O O . LEU A 1 84 ? 10.920 16.634 -0.103 1.00 51.62 84 LEU A O 1
ATOM 632 N N .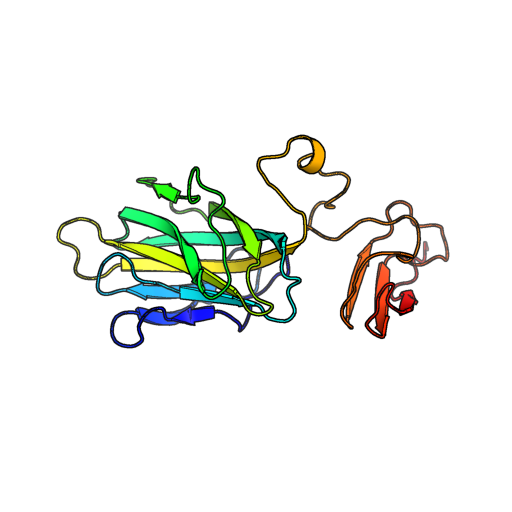 LYS A 1 85 ? 9.155 15.425 0.595 1.00 45.62 85 LYS A N 1
ATOM 633 C CA . LYS A 1 85 ? 8.201 16.534 0.709 1.00 45.62 85 LYS A CA 1
ATOM 634 C C . LYS A 1 85 ? 6.862 16.177 1.335 1.00 45.62 85 LYS A C 1
ATOM 636 O O . LYS A 1 85 ? 6.481 16.890 2.248 1.00 45.62 85 LYS A O 1
ATOM 641 N N . TYR A 1 86 ? 6.179 15.098 0.952 1.00 51.00 86 TYR A N 1
ATOM 642 C CA . TYR A 1 86 ? 4.879 14.772 1.560 1.00 51.00 86 TYR A CA 1
ATOM 643 C C . TYR A 1 86 ? 4.600 13.268 1.495 1.00 51.00 86 TYR A C 1
ATOM 645 O O . TYR A 1 86 ? 4.374 12.756 0.396 1.00 51.00 86 TYR A O 1
ATOM 653 N N . PRO A 1 87 ? 4.596 12.530 2.623 1.00 61.56 87 PRO A N 1
ATOM 654 C CA . PRO A 1 87 ? 3.995 11.206 2.618 1.00 61.56 87 PRO A CA 1
ATOM 655 C C . PRO A 1 87 ? 2.540 11.324 2.156 1.00 61.56 87 PRO A C 1
ATOM 657 O O . PRO A 1 87 ? 1.791 12.166 2.659 1.00 61.56 87 PRO A O 1
ATOM 660 N N . SER A 1 88 ? 2.133 10.509 1.179 1.00 72.12 88 SER A N 1
ATOM 661 C CA . SER A 1 88 ? 0.728 10.471 0.779 1.00 72.12 88 SER A CA 1
ATOM 662 C C . SER A 1 88 ? -0.104 10.071 1.990 1.00 72.12 88 SER A C 1
ATOM 664 O O . SER A 1 88 ? 0.140 9.044 2.632 1.00 72.12 88 SER A O 1
ATOM 666 N N . THR A 1 89 ? -1.027 10.960 2.331 1.00 78.69 89 THR A N 1
ATOM 667 C CA . THR A 1 89 ? -1.844 10.889 3.532 1.00 78.69 89 THR A CA 1
ATOM 668 C C . THR A 1 89 ? -3.299 10.949 3.104 1.00 78.69 89 THR A C 1
ATOM 670 O O . THR A 1 89 ? -3.701 11.865 2.390 1.00 78.69 89 THR A O 1
ATOM 673 N N . LEU A 1 90 ? -4.092 9.988 3.561 1.00 79.19 90 LEU A N 1
ATOM 674 C CA . LEU A 1 90 ? -5.543 10.084 3.570 1.00 79.19 90 LEU A CA 1
ATOM 675 C C . LEU A 1 90 ? -5.947 10.740 4.892 1.00 79.19 90 LEU A C 1
ATOM 677 O O . LEU A 1 90 ? -6.129 10.061 5.904 1.00 79.19 90 LEU A O 1
ATOM 681 N N . THR A 1 91 ? -6.028 12.068 4.895 1.00 80.25 91 THR A N 1
ATOM 682 C CA . THR A 1 91 ? -6.549 12.850 6.027 1.00 80.25 91 THR A CA 1
ATOM 683 C C . THR A 1 91 ? -8.072 12.788 6.054 1.00 80.25 91 THR A C 1
ATOM 685 O O . THR A 1 91 ? -8.650 12.538 5.001 1.00 80.25 91 THR A O 1
ATOM 688 N N . ARG A 1 92 ? -8.687 12.990 7.240 1.00 62.81 92 ARG A N 1
ATOM 689 C CA . ARG A 1 92 ? -10.081 13.409 7.584 1.00 62.81 92 ARG A CA 1
ATOM 690 C C . ARG A 1 92 ? -11.177 13.375 6.507 1.00 62.81 92 ARG A C 1
ATOM 692 O O . ARG A 1 92 ? -12.087 14.195 6.482 1.00 62.81 92 ARG A O 1
ATOM 699 N N . SER A 1 93 ? -11.126 12.387 5.637 1.00 68.94 93 SER A N 1
ATOM 700 C CA . SER A 1 93 ? -12.148 12.115 4.658 1.00 68.94 93 SER A CA 1
ATOM 701 C C . SER A 1 93 ? -13.166 11.228 5.345 1.00 68.94 93 SER A C 1
ATOM 703 O O . SER A 1 93 ? -12.795 10.194 5.907 1.00 68.94 93 SER A O 1
ATOM 705 N N . ASN A 1 94 ? -14.427 11.644 5.316 1.00 72.50 94 ASN A N 1
ATOM 706 C CA . ASN A 1 94 ? -15.551 10.770 5.649 1.00 72.50 94 ASN A CA 1
ATOM 707 C C . ASN A 1 94 ? -15.866 9.811 4.492 1.00 72.50 94 ASN A C 1
ATOM 709 O O . ASN A 1 94 ? -16.832 9.058 4.566 1.00 72.50 94 ASN A O 1
ATOM 713 N N . ASP A 1 95 ? -15.078 9.862 3.414 1.00 80.31 95 ASP A N 1
ATOM 714 C CA . ASP A 1 95 ? -15.194 8.925 2.315 1.00 80.31 95 ASP A CA 1
ATOM 715 C C . ASP A 1 95 ? -14.866 7.508 2.801 1.00 80.31 95 ASP A C 1
ATOM 717 O O . ASP A 1 95 ? -13.804 7.230 3.368 1.00 80.31 95 ASP A O 1
ATOM 721 N N . VAL A 1 96 ? -15.841 6.631 2.596 1.00 79.81 96 VAL A N 1
ATOM 722 C CA . VAL A 1 96 ? -15.803 5.209 2.935 1.00 79.81 96 VAL A CA 1
ATOM 723 C C . VAL A 1 96 ? -15.321 4.365 1.756 1.00 79.81 96 VAL A C 1
ATOM 725 O O . VAL A 1 96 ? -15.318 3.140 1.834 1.00 79.81 96 VAL A O 1
ATOM 728 N N . ASN A 1 97 ? -14.946 4.984 0.639 1.00 91.50 97 ASN A N 1
ATOM 729 C CA . ASN A 1 97 ? -14.459 4.278 -0.533 1.00 91.50 97 ASN A CA 1
ATOM 730 C C . ASN A 1 97 ? -12.960 3.964 -0.440 1.00 91.50 97 ASN A C 1
ATOM 732 O O . ASN A 1 97 ? -12.223 4.423 0.435 1.00 91.50 97 ASN A O 1
ATOM 736 N N . TYR A 1 98 ? -12.495 3.141 -1.377 1.00 89.94 98 TYR A N 1
ATOM 737 C CA . TYR A 1 98 ? -11.083 2.816 -1.504 1.00 89.94 98 TYR A CA 1
ATOM 738 C C . TYR A 1 98 ? -10.289 3.946 -2.171 1.00 89.94 98 TYR A C 1
ATOM 740 O O . TYR A 1 98 ? -10.481 4.268 -3.348 1.00 89.94 98 TYR A O 1
ATOM 748 N N . HIS A 1 99 ? -9.281 4.441 -1.466 1.00 88.38 99 HIS A N 1
ATOM 749 C CA . HIS A 1 99 ? -8.326 5.441 -1.926 1.00 88.38 99 HIS A CA 1
ATOM 750 C C . HIS A 1 99 ? -7.005 4.808 -2.354 1.00 88.38 99 HIS A C 1
ATOM 752 O O . HIS A 1 99 ? -6.649 3.712 -1.925 1.00 88.38 99 HIS A O 1
ATOM 758 N N . THR A 1 100 ? -6.262 5.510 -3.207 1.00 87.62 100 THR A N 1
ATOM 759 C CA . THR A 1 100 ? -4.903 5.119 -3.589 1.00 87.62 100 THR A CA 1
ATOM 760 C C . THR A 1 100 ? -3.909 6.052 -2.905 1.00 87.62 100 THR A C 1
ATOM 762 O O . THR A 1 100 ? -3.965 7.260 -3.117 1.00 87.62 100 THR A O 1
ATOM 765 N N . LEU A 1 101 ? -2.999 5.494 -2.108 1.00 88.31 101 LEU A N 1
ATOM 766 C CA . LEU A 1 101 ? -1.871 6.201 -1.506 1.00 88.31 101 LEU A CA 1
ATOM 767 C C . LEU A 1 101 ? -0.582 5.827 -2.223 1.00 88.31 101 LEU A C 1
ATOM 769 O O . LEU A 1 101 ? -0.381 4.664 -2.575 1.00 88.31 101 LEU A O 1
ATOM 773 N N . THR A 1 102 ? 0.302 6.800 -2.416 1.00 87.25 102 THR A N 1
ATOM 774 C CA . THR A 1 102 ? 1.555 6.605 -3.155 1.00 87.25 102 THR A CA 1
ATOM 775 C C . THR A 1 102 ? 2.745 7.228 -2.446 1.00 87.25 102 THR A C 1
ATOM 777 O O . THR A 1 102 ? 2.652 8.335 -1.925 1.00 87.25 102 THR A O 1
ATOM 780 N N . TYR A 1 103 ? 3.887 6.553 -2.445 1.00 86.94 103 TYR A N 1
ATOM 781 C CA . TYR A 1 103 ? 5.091 7.033 -1.778 1.00 86.94 103 TYR A CA 1
ATOM 782 C C . TYR A 1 103 ? 6.319 6.790 -2.648 1.00 86.94 103 TYR A C 1
ATOM 784 O O . TYR A 1 103 ? 6.741 5.646 -2.824 1.00 86.94 103 TYR A O 1
ATOM 792 N N . THR A 1 104 ? 6.877 7.871 -3.191 1.00 86.81 104 THR A N 1
ATOM 793 C CA . THR A 1 104 ? 8.095 7.841 -4.005 1.00 86.81 104 THR A CA 1
ATOM 794 C C . THR A 1 104 ? 9.325 7.876 -3.105 1.00 86.81 104 THR A C 1
ATOM 796 O O . THR A 1 104 ? 9.414 8.698 -2.192 1.00 86.81 104 THR A O 1
ATOM 799 N N . PHE A 1 105 ? 10.298 7.011 -3.371 1.00 88.19 105 PHE A N 1
ATOM 800 C CA . PHE A 1 105 ? 11.527 6.921 -2.596 1.00 88.19 105 PHE A CA 1
ATOM 801 C C . PHE A 1 105 ? 12.712 6.452 -3.431 1.00 88.19 105 PHE A C 1
ATOM 803 O O . PHE A 1 105 ? 12.537 5.869 -4.498 1.00 88.19 105 PHE A O 1
ATOM 810 N N . THR A 1 106 ? 13.922 6.652 -2.915 1.00 89.12 106 THR A N 1
ATOM 811 C CA . THR A 1 106 ? 15.128 6.036 -3.475 1.00 89.12 106 THR A CA 1
ATOM 812 C C . THR A 1 106 ? 15.544 4.866 -2.588 1.00 89.12 106 THR A C 1
ATOM 814 O O . THR A 1 106 ? 15.617 4.995 -1.365 1.00 89.12 106 THR A O 1
ATOM 817 N N . ALA A 1 107 ? 15.790 3.700 -3.183 1.00 93.12 107 ALA A N 1
ATOM 818 C CA . ALA A 1 107 ? 16.237 2.533 -2.429 1.00 93.12 107 ALA A CA 1
ATOM 819 C C . ALA A 1 107 ? 17.678 2.743 -1.938 1.00 93.12 107 ALA A C 1
ATOM 821 O O . ALA A 1 107 ? 18.574 3.029 -2.731 1.00 93.12 107 ALA A O 1
ATOM 822 N N . THR A 1 108 ? 17.920 2.577 -0.641 1.00 95.81 108 THR A N 1
ATOM 823 C CA . THR A 1 108 ? 19.269 2.585 -0.041 1.00 95.81 108 THR A CA 1
ATOM 824 C C . THR A 1 108 ? 19.793 1.183 0.248 1.00 95.81 108 THR A C 1
ATOM 826 O O . THR A 1 108 ? 20.970 1.020 0.551 1.00 95.81 108 THR A O 1
ATOM 829 N N . ALA A 1 109 ? 18.943 0.165 0.111 1.00 95.31 109 ALA A N 1
ATOM 830 C CA . ALA A 1 109 ? 19.296 -1.243 0.223 1.00 95.31 109 ALA A CA 1
ATOM 831 C C . ALA A 1 109 ? 18.549 -2.073 -0.836 1.00 95.31 109 ALA A C 1
ATOM 833 O O . ALA A 1 109 ? 17.596 -1.603 -1.457 1.00 95.31 109 ALA A O 1
ATOM 834 N N . THR A 1 110 ? 18.979 -3.320 -1.037 1.00 92.81 110 THR A N 1
ATOM 835 C CA . THR A 1 110 ? 18.293 -4.274 -1.928 1.00 92.81 110 THR A CA 1
ATOM 836 C C . THR A 1 110 ? 16.999 -4.820 -1.326 1.00 92.81 110 THR A C 1
ATOM 838 O O . THR A 1 110 ? 16.147 -5.332 -2.051 1.00 92.81 110 THR A O 1
ATOM 841 N N . THR A 1 111 ? 16.835 -4.669 -0.012 1.00 94.12 111 THR A N 1
ATOM 842 C CA . THR A 1 111 ? 15.606 -4.948 0.725 1.00 94.12 111 THR A CA 1
ATOM 843 C C . THR A 1 111 ? 15.093 -3.659 1.336 1.00 94.12 111 THR A C 1
ATOM 845 O O . THR A 1 111 ? 15.828 -2.987 2.058 1.00 94.12 111 THR A O 1
ATOM 848 N N . VAL A 1 112 ? 13.833 -3.330 1.072 1.00 94.00 112 VAL A N 1
ATOM 849 C CA . VAL A 1 112 ? 13.191 -2.124 1.596 1.00 94.00 112 VAL A CA 1
ATOM 850 C C . VAL A 1 112 ? 11.871 -2.447 2.275 1.00 94.00 112 VAL A C 1
ATOM 852 O O . VAL A 1 112 ? 11.211 -3.433 1.940 1.00 94.00 112 VAL A O 1
ATOM 855 N N . ALA A 1 113 ? 11.473 -1.577 3.197 1.00 93.88 113 ALA A N 1
ATOM 856 C CA . ALA A 1 113 ? 10.172 -1.606 3.840 1.00 93.88 113 ALA A CA 1
ATOM 857 C C . ALA A 1 113 ? 9.493 -0.240 3.723 1.00 93.88 113 ALA A C 1
ATOM 859 O O . ALA A 1 113 ? 10.097 0.791 4.020 1.00 93.88 113 ALA A O 1
ATOM 860 N N . ILE A 1 114 ? 8.219 -0.239 3.340 1.00 93.81 114 ILE A N 1
ATOM 861 C CA . ILE A 1 114 ? 7.348 0.940 3.364 1.00 93.81 114 ILE A CA 1
ATOM 862 C C . ILE A 1 114 ? 6.225 0.674 4.348 1.00 93.81 114 ILE A C 1
ATOM 864 O O . ILE A 1 114 ? 5.588 -0.375 4.287 1.00 93.81 114 ILE A O 1
ATOM 868 N N . LYS A 1 115 ? 5.983 1.608 5.263 1.00 94.81 115 LYS A N 1
ATOM 869 C CA . LYS A 1 115 ? 4.956 1.455 6.290 1.00 94.81 115 LYS A CA 1
ATOM 870 C C . LYS A 1 115 ? 3.679 2.142 5.834 1.00 94.81 115 LYS A C 1
ATOM 872 O O . LYS A 1 115 ? 3.736 3.272 5.365 1.00 94.81 115 LYS A O 1
ATOM 877 N N . LEU A 1 116 ? 2.544 1.487 6.025 1.00 95.69 116 LEU A N 1
ATOM 878 C CA . LEU A 1 116 ? 1.222 2.100 6.030 1.00 95.69 116 LEU A CA 1
ATOM 879 C C . LEU A 1 116 ? 0.739 2.119 7.477 1.00 95.69 116 LEU A C 1
ATOM 881 O O . LEU A 1 116 ? 0.577 1.063 8.090 1.00 95.69 116 LEU A O 1
ATOM 885 N N . GLN A 1 117 ? 0.533 3.312 8.022 1.00 96.25 117 GLN A N 1
ATOM 886 C CA . GLN A 1 117 ? 0.203 3.511 9.429 1.00 96.25 117 GLN A CA 1
ATOM 887 C C . GLN A 1 117 ? -1.111 4.271 9.563 1.00 96.25 117 GLN A C 1
ATOM 889 O O . GLN A 1 117 ? -1.394 5.184 8.787 1.00 96.25 117 GLN A O 1
ATOM 894 N N . GLY A 1 118 ? -1.901 3.889 10.562 1.00 95.56 118 GLY A N 1
ATOM 895 C CA . GLY A 1 118 ? -3.095 4.611 10.969 1.00 95.56 118 GLY A CA 1
ATOM 896 C C . GLY A 1 118 ? -2.877 5.372 12.266 1.00 95.56 118 GLY A C 1
ATOM 897 O O . GLY A 1 118 ? -2.112 4.945 13.130 1.00 95.56 118 GLY A O 1
ATOM 898 N N . SER A 1 119 ? -3.573 6.490 12.413 1.00 95.94 119 SER A N 1
ATOM 899 C CA . SER A 1 119 ? -3.745 7.172 13.692 1.00 95.94 119 SER A CA 1
ATOM 900 C C . SER A 1 119 ? -5.197 7.085 14.118 1.00 95.94 119 SER A C 1
ATOM 902 O O . SER A 1 119 ? -6.101 7.251 13.295 1.00 95.94 119 SER A O 1
ATOM 904 N N . LEU A 1 120 ? -5.410 6.848 15.406 1.00 96.62 120 LEU A N 1
ATOM 905 C CA . LEU A 1 120 ? -6.740 6.793 15.988 1.00 96.62 120 LEU A CA 1
ATOM 906 C C . LEU A 1 120 ? -7.367 8.188 16.048 1.00 96.62 120 LEU A C 1
ATOM 908 O O . LEU A 1 120 ? -6.654 9.185 16.172 1.00 96.62 120 LEU A O 1
ATOM 912 N N . ILE A 1 121 ? -8.695 8.238 15.952 1.00 95.50 121 ILE A N 1
ATOM 913 C CA . ILE A 1 121 ? -9.482 9.412 16.352 1.00 95.50 121 ILE A CA 1
ATOM 914 C C . ILE A 1 121 ? -9.346 9.578 17.870 1.00 95.50 121 ILE A C 1
ATOM 916 O O . ILE A 1 121 ? -9.343 8.582 18.598 1.00 95.50 121 ILE A O 1
ATOM 920 N N . ASP A 1 122 ? -9.267 10.818 18.351 1.00 95.69 122 ASP A N 1
ATOM 921 C CA . ASP A 1 122 ? -9.199 11.109 19.785 1.00 95.69 122 ASP A CA 1
ATOM 922 C C . ASP A 1 122 ? -10.314 10.389 20.563 1.00 95.69 122 ASP A C 1
ATOM 924 O O . ASP A 1 122 ? -11.491 10.418 20.194 1.00 95.69 122 ASP A O 1
ATOM 928 N N . GLY A 1 123 ? -9.925 9.709 21.644 1.00 96.31 123 GLY A N 1
ATOM 929 C CA . GLY A 1 123 ? -10.827 8.926 22.493 1.00 96.31 123 GLY A CA 1
ATOM 930 C C . GLY A 1 123 ? -11.143 7.510 21.995 1.00 96.31 123 GLY A C 1
ATOM 931 O O . GLY A 1 123 ? -11.767 6.748 22.732 1.00 96.31 123 GLY A O 1
ATOM 932 N N . GLN A 1 124 ? -10.705 7.114 20.796 1.00 97.25 124 GLN A N 1
ATOM 933 C CA . GLN A 1 124 ? -10.832 5.730 20.332 1.00 97.25 124 GLN A CA 1
ATOM 934 C C . GLN A 1 124 ? -9.705 4.854 20.883 1.00 97.25 124 GLN A C 1
ATOM 936 O O . GLN A 1 124 ? -8.545 5.256 20.931 1.00 97.25 124 GLN A O 1
ATOM 941 N N . THR A 1 125 ? -10.042 3.621 21.256 1.00 97.75 125 THR A N 1
ATOM 942 C CA . THR A 1 125 ? -9.080 2.595 21.701 1.00 97.75 125 THR A CA 1
ATOM 943 C C . THR A 1 125 ? -8.714 1.610 20.592 1.00 97.75 125 THR A C 1
ATOM 945 O O . THR A 1 125 ? -7.829 0.772 20.762 1.00 97.75 125 THR A O 1
ATOM 948 N N . GLN A 1 126 ? -9.403 1.691 19.453 1.00 98.00 126 GLN A N 1
ATOM 949 C CA . GLN A 1 126 ? -9.208 0.812 18.313 1.00 98.00 126 GLN A CA 1
ATOM 950 C C . GLN A 1 126 ? -9.453 1.559 17.003 1.00 98.00 126 GLN A C 1
ATOM 952 O O . GLN A 1 126 ? -10.347 2.397 16.900 1.00 98.00 126 GLN A O 1
ATOM 957 N N . GLY A 1 127 ? -8.678 1.192 15.987 1.00 97.25 127 GLY A N 1
ATOM 958 C CA . GLY A 1 127 ? -8.862 1.626 14.613 1.00 97.25 127 GLY A CA 1
ATOM 959 C C . GLY A 1 127 ? -8.781 0.449 13.649 1.00 97.25 127 GLY A C 1
ATOM 960 O O . GLY A 1 127 ? -8.047 -0.509 13.884 1.00 97.25 127 GLY A O 1
ATOM 961 N N . VAL A 1 128 ? -9.538 0.519 12.559 1.00 97.44 128 VAL A N 1
ATOM 962 C CA . VAL A 1 128 ? -9.606 -0.500 11.512 1.00 97.44 128 VAL A CA 1
ATOM 963 C C . VAL A 1 128 ? -9.502 0.159 10.144 1.00 97.44 128 VAL A C 1
ATOM 965 O O . VAL A 1 128 ? -10.217 1.121 9.839 1.00 97.44 128 VAL A O 1
ATOM 968 N N . PHE A 1 129 ? -8.647 -0.400 9.296 1.00 96.81 129 PHE A N 1
ATOM 969 C CA . PHE A 1 129 ? -8.564 -0.065 7.879 1.00 96.81 129 PHE A CA 1
ATOM 970 C C . PHE A 1 129 ? -8.331 -1.317 7.032 1.00 96.81 129 PHE A C 1
ATOM 972 O O . PHE A 1 129 ? -7.853 -2.337 7.528 1.00 96.81 129 PHE A O 1
ATOM 979 N N . LEU A 1 130 ? -8.675 -1.231 5.749 1.00 95.94 130 LEU A N 1
ATOM 980 C CA . LEU A 1 130 ? -8.474 -2.293 4.768 1.00 95.94 130 LEU A CA 1
ATOM 981 C C . LEU A 1 130 ? -7.350 -1.933 3.802 1.00 95.94 130 LEU A C 1
ATOM 983 O O . LEU A 1 130 ? -7.179 -0.764 3.447 1.00 95.94 130 LEU A O 1
ATOM 987 N N . VAL A 1 131 ? -6.631 -2.951 3.337 1.00 95.00 131 VAL A N 1
ATOM 988 C CA . VAL A 1 131 ? -5.623 -2.875 2.276 1.00 95.00 131 VAL A CA 1
ATOM 989 C C . VAL A 1 131 ? -5.972 -3.902 1.207 1.00 95.00 131 VAL A C 1
ATOM 991 O O . VAL A 1 131 ? -5.805 -5.098 1.414 1.00 95.00 131 VAL A O 1
ATOM 994 N N . ASP A 1 132 ? -6.472 -3.446 0.066 1.00 90.06 132 ASP A N 1
ATOM 995 C CA . ASP A 1 132 ? -6.880 -4.326 -1.039 1.00 90.06 132 ASP A CA 1
ATOM 996 C C . ASP A 1 132 ? -5.695 -4.713 -1.933 1.00 90.06 132 ASP A C 1
ATOM 998 O O . ASP A 1 132 ? -5.554 -5.862 -2.341 1.00 90.06 132 ASP A O 1
ATOM 1002 N N . ALA A 1 133 ? -4.791 -3.769 -2.189 1.00 87.12 133 ALA A N 1
ATOM 1003 C CA . ALA A 1 133 ? -3.611 -4.011 -3.006 1.00 87.12 133 ALA A CA 1
ATOM 1004 C C . ALA A 1 133 ? -2.443 -3.144 -2.538 1.00 87.12 133 ALA A C 1
ATOM 1006 O O . ALA A 1 133 ? -2.634 -1.995 -2.141 1.00 87.12 133 ALA A O 1
ATOM 1007 N N . ALA A 1 134 ? -1.225 -3.675 -2.613 1.00 90.06 134 ALA A N 1
ATOM 1008 C CA . ALA A 1 134 ? -0.013 -2.929 -2.302 1.00 90.06 134 ALA A CA 1
ATOM 1009 C C . ALA A 1 134 ? 1.150 -3.407 -3.181 1.00 90.06 134 ALA A C 1
ATOM 1011 O O . ALA A 1 134 ? 1.305 -4.603 -3.385 1.00 90.06 134 ALA A O 1
ATOM 1012 N N . ASP A 1 135 ? 1.966 -2.520 -3.739 1.00 88.88 135 ASP A N 1
ATOM 1013 C CA . ASP A 1 135 ? 3.148 -2.945 -4.504 1.00 88.88 135 ASP A CA 1
ATOM 1014 C C . ASP A 1 135 ? 4.186 -1.823 -4.605 1.00 88.88 135 ASP A C 1
ATOM 1016 O O . ASP A 1 135 ? 3.889 -0.666 -4.304 1.00 88.88 135 ASP A O 1
ATOM 1020 N N . ILE A 1 136 ? 5.402 -2.165 -5.032 1.00 88.00 136 ILE A N 1
ATOM 1021 C CA . ILE A 1 136 ? 6.498 -1.222 -5.281 1.00 88.00 136 ILE A CA 1
ATOM 1022 C C . ILE A 1 136 ? 6.902 -1.309 -6.753 1.00 88.00 136 ILE A C 1
ATOM 1024 O O . ILE A 1 136 ? 7.316 -2.362 -7.234 1.00 88.00 136 ILE A O 1
ATOM 1028 N N . PHE A 1 137 ? 6.827 -0.179 -7.456 1.00 85.38 137 PHE A N 1
ATOM 1029 C CA . PHE A 1 137 ? 7.159 -0.067 -8.876 1.00 85.38 137 PHE A CA 1
ATOM 1030 C C . PHE A 1 137 ? 8.458 0.709 -9.068 1.00 85.38 137 PHE A C 1
ATOM 1032 O O . PHE A 1 137 ? 8.627 1.786 -8.499 1.00 85.38 137 PHE A O 1
ATOM 1039 N N . GLU A 1 138 ? 9.373 0.188 -9.886 1.00 84.44 138 GLU A N 1
ATOM 1040 C CA . GLU A 1 138 ? 10.573 0.932 -10.278 1.00 84.44 138 GLU A CA 1
ATOM 1041 C C . GLU A 1 138 ? 10.229 2.058 -11.253 1.00 84.44 138 GLU A C 1
ATOM 1043 O O . GLU A 1 138 ? 9.455 1.858 -12.187 1.00 84.44 138 GLU A O 1
ATOM 1048 N N . GLY A 1 139 ? 10.842 3.227 -11.062 1.00 71.31 139 GLY A N 1
ATOM 1049 C CA . GLY A 1 139 ? 10.857 4.298 -12.056 1.00 71.31 139 GLY A CA 1
ATOM 1050 C C . GLY A 1 139 ? 9.525 5.007 -12.281 1.00 71.31 139 GLY A C 1
ATOM 1051 O O . GLY A 1 139 ? 9.470 5.876 -13.142 1.00 71.31 139 GLY A O 1
ATOM 1052 N N . TYR A 1 140 ? 8.478 4.670 -11.527 1.00 66.06 140 TYR A N 1
ATOM 1053 C CA . TYR A 1 140 ? 7.231 5.423 -11.512 1.00 66.06 140 TYR A CA 1
ATOM 1054 C C . TYR A 1 140 ? 7.351 6.573 -10.518 1.00 66.06 140 TYR A C 1
ATOM 1056 O O . TYR A 1 140 ? 7.753 6.349 -9.381 1.00 66.06 140 TYR A O 1
ATOM 1064 N N . ASN A 1 141 ? 6.997 7.785 -10.922 1.00 63.31 141 ASN A N 1
ATOM 1065 C CA . ASN A 1 141 ? 6.842 8.946 -10.066 1.00 63.31 141 ASN A CA 1
ATOM 1066 C C . ASN A 1 141 ? 5.502 9.602 -10.399 1.00 63.31 141 ASN A C 1
ATOM 1068 O O . ASN A 1 141 ? 5.340 10.227 -11.444 1.00 63.31 141 ASN A O 1
ATOM 1072 N N . VAL A 1 142 ? 4.539 9.493 -9.483 1.00 58.00 142 VAL A N 1
ATOM 1073 C CA . VAL A 1 142 ? 3.220 10.125 -9.644 1.00 58.00 142 VAL A CA 1
ATOM 1074 C C . VAL A 1 142 ? 3.282 11.646 -9.709 1.00 58.00 142 VAL A C 1
ATOM 1076 O O . VAL A 1 142 ? 2.283 12.254 -10.052 1.00 58.00 142 VAL A O 1
ATOM 1079 N N . PHE A 1 143 ? 4.406 12.273 -9.371 1.00 54.12 143 PHE A N 1
ATOM 1080 C CA . PHE A 1 143 ? 4.588 13.721 -9.453 1.00 54.12 143 PHE A CA 1
ATOM 1081 C C . PHE A 1 143 ? 5.376 14.152 -10.691 1.00 54.12 143 PHE A C 1
ATOM 1083 O O . PHE A 1 143 ? 5.644 15.340 -10.844 1.00 54.12 143 PHE A O 1
ATOM 1090 N N . ASP A 1 144 ? 5.749 13.212 -11.564 1.00 53.44 144 ASP A N 1
ATOM 1091 C CA . ASP A 1 144 ? 6.335 13.504 -12.866 1.00 53.44 144 ASP A CA 1
ATOM 1092 C C . ASP A 1 144 ? 5.236 13.449 -13.946 1.00 53.44 144 ASP A C 1
ATOM 1094 O O . ASP A 1 144 ? 4.797 12.357 -14.329 1.00 53.44 144 ASP A O 1
ATOM 1098 N N . PRO A 1 145 ? 4.777 14.601 -14.472 1.00 54.53 145 PRO A N 1
ATOM 1099 C CA . PRO A 1 145 ? 3.721 14.649 -15.483 1.00 54.53 145 PRO A CA 1
ATOM 1100 C C . PRO A 1 145 ? 4.084 13.890 -16.766 1.00 54.53 145 PRO A C 1
ATOM 1102 O O . PRO A 1 145 ? 3.198 13.402 -17.465 1.00 54.53 145 PRO A O 1
ATOM 1105 N N . SER A 1 146 ? 5.380 13.742 -17.073 1.00 50.34 146 SER A N 1
ATOM 1106 C CA . SER A 1 146 ? 5.835 12.994 -18.251 1.00 50.34 146 SER A CA 1
ATOM 1107 C C . SER A 1 146 ? 5.556 11.491 -18.133 1.00 50.34 146 SER A C 1
ATOM 1109 O O . SER A 1 146 ? 5.346 10.817 -19.142 1.00 50.34 146 SER A O 1
ATOM 1111 N N . GLN A 1 147 ? 5.470 10.981 -16.900 1.00 49.38 147 GLN A N 1
ATOM 1112 C CA . GLN A 1 147 ? 5.175 9.583 -16.584 1.00 49.38 147 GLN A CA 1
ATOM 1113 C C . GLN A 1 147 ? 3.689 9.328 -16.288 1.00 49.38 147 GLN A C 1
ATOM 1115 O O . GLN A 1 147 ? 3.241 8.182 -16.323 1.00 49.38 147 GLN A O 1
ATOM 1120 N N . GLN A 1 148 ? 2.910 10.384 -16.025 1.00 52.53 148 GLN A N 1
ATOM 1121 C CA . GLN A 1 148 ? 1.454 10.323 -15.844 1.00 52.53 148 GLN A CA 1
ATOM 1122 C C . GLN A 1 148 ? 0.682 10.125 -17.157 1.00 52.53 148 GLN A C 1
ATOM 1124 O O . GLN A 1 148 ? -0.505 9.795 -17.135 1.00 52.53 148 GLN A O 1
ATOM 1129 N N . ASN A 1 149 ? 1.336 10.293 -18.310 1.00 48.22 149 ASN A N 1
ATOM 1130 C CA . ASN A 1 149 ? 0.750 9.934 -19.592 1.00 48.22 149 ASN A CA 1
ATOM 1131 C C . ASN A 1 149 ? 0.587 8.405 -19.658 1.00 48.22 149 ASN A C 1
ATOM 1133 O O . ASN A 1 149 ? 1.511 7.670 -20.008 1.00 48.22 149 ASN A O 1
ATOM 1137 N N . ASN A 1 150 ? -0.628 7.951 -19.332 1.00 46.94 150 ASN A N 1
ATOM 1138 C CA . ASN A 1 150 ? -1.173 6.580 -19.306 1.00 46.94 150 ASN A CA 1
ATOM 1139 C C . ASN A 1 150 ? -0.918 5.702 -20.560 1.00 46.94 150 ASN A C 1
ATOM 1141 O O . ASN A 1 150 ? -1.469 4.609 -20.688 1.00 46.94 150 ASN A O 1
ATOM 1145 N N . ALA A 1 151 ? -0.107 6.151 -21.517 1.00 44.03 151 ALA A N 1
ATOM 1146 C CA . ALA A 1 151 ? 0.332 5.361 -22.658 1.00 44.03 151 ALA A CA 1
ATOM 1147 C C . ALA A 1 151 ? 1.439 4.354 -22.287 1.00 44.03 151 ALA A C 1
ATOM 1149 O O . ALA A 1 151 ? 1.453 3.248 -22.829 1.00 44.03 151 ALA A O 1
ATOM 1150 N N . ALA A 1 152 ? 2.335 4.695 -21.350 1.00 42.72 152 ALA A N 1
ATOM 1151 C CA . ALA A 1 152 ? 3.446 3.819 -20.949 1.00 42.72 152 ALA A CA 1
ATOM 1152 C C . ALA A 1 152 ? 3.046 2.791 -19.874 1.00 42.72 152 ALA A C 1
ATOM 1154 O O . ALA A 1 152 ? 3.513 1.649 -19.869 1.00 42.72 152 ALA A O 1
ATOM 1155 N N . LEU A 1 153 ? 2.125 3.179 -18.994 1.00 46.16 153 LEU A N 1
ATOM 1156 C CA . LEU A 1 153 ? 1.482 2.307 -18.022 1.00 46.16 153 LEU A CA 1
ATOM 1157 C C . LEU A 1 153 ? 0.090 2.019 -18.563 1.00 46.16 153 LEU A C 1
ATOM 1159 O O . LEU A 1 153 ? -0.822 2.811 -18.356 1.00 46.16 153 LEU A O 1
ATOM 1163 N N . GLY A 1 154 ? -0.074 0.922 -19.310 1.00 38.47 154 GLY A N 1
ATOM 1164 C CA . GLY A 1 154 ? -1.384 0.543 -19.840 1.00 38.47 154 GLY A CA 1
ATOM 1165 C C . GLY A 1 154 ? -2.439 0.537 -18.731 1.00 38.47 154 GLY A C 1
ATOM 1166 O O . GLY A 1 154 ? -2.089 0.422 -17.565 1.00 38.47 154 GLY A O 1
ATOM 1167 N N . VAL A 1 155 ? -3.721 0.605 -19.089 1.00 41.28 155 VAL A N 1
ATOM 1168 C CA . VAL A 1 155 ? -4.923 0.741 -18.227 1.00 41.28 155 VAL A CA 1
ATOM 1169 C C . VAL A 1 155 ? -5.005 -0.210 -16.995 1.00 41.28 155 VAL A C 1
ATOM 1171 O O . VAL A 1 155 ? -5.902 -0.088 -16.173 1.00 41.28 155 VAL A O 1
ATOM 1174 N N . GLN A 1 156 ? -4.043 -1.118 -16.786 1.00 41.31 156 GLN A N 1
ATOM 1175 C CA . GLN A 1 156 ? -3.870 -1.950 -15.584 1.00 41.31 156 GLN A CA 1
ATOM 1176 C C . GLN A 1 156 ? -2.443 -1.949 -14.971 1.00 41.31 156 GLN A C 1
ATOM 1178 O O . GLN A 1 156 ? -2.084 -2.835 -14.189 1.00 41.31 156 GLN A O 1
ATOM 1183 N N . GLY A 1 157 ? -1.588 -0.980 -15.303 1.00 43.84 157 GLY A N 1
ATOM 1184 C CA . GLY A 1 157 ? -0.183 -0.935 -14.881 1.00 43.84 157 GLY A CA 1
ATOM 1185 C C . GLY A 1 157 ? 0.667 -2.079 -15.448 1.00 43.84 157 GLY A C 1
ATOM 1186 O O . GLY A 1 157 ? 1.624 -2.499 -14.804 1.00 43.84 157 GLY A O 1
ATOM 1187 N N . ARG A 1 158 ? 0.295 -2.626 -16.613 1.00 54.09 158 ARG A N 1
ATOM 1188 C CA . ARG A 1 158 ? 1.154 -3.528 -17.396 1.00 54.09 158 ARG A CA 1
ATOM 1189 C C . ARG A 1 158 ? 1.925 -2.695 -18.415 1.00 54.09 158 ARG A C 1
ATOM 1191 O O . ARG A 1 158 ? 1.327 -1.875 -19.115 1.00 54.09 158 ARG A O 1
ATOM 1198 N N . LEU A 1 159 ? 3.239 -2.901 -18.478 1.00 60.31 159 LEU A N 1
ATOM 1199 C CA . LEU A 1 159 ? 4.108 -2.259 -19.463 1.00 60.31 159 LEU A CA 1
ATOM 1200 C C . LEU A 1 159 ? 3.654 -2.663 -20.866 1.00 60.31 159 LEU A C 1
ATOM 1202 O O . LEU A 1 159 ? 3.507 -3.856 -21.151 1.00 60.31 159 LEU A O 1
ATOM 1206 N N . LYS A 1 160 ? 3.409 -1.665 -21.720 1.00 74.31 160 LYS A N 1
ATOM 1207 C CA . LYS A 1 160 ? 3.082 -1.879 -23.129 1.00 74.31 160 LYS A CA 1
ATOM 1208 C C . LYS A 1 160 ? 4.343 -1.788 -23.980 1.00 74.31 160 LYS A C 1
ATOM 1210 O O . LYS A 1 160 ? 5.085 -0.819 -23.871 1.00 74.31 160 LYS A O 1
ATOM 1215 N N . VAL A 1 161 ? 4.573 -2.776 -24.837 1.00 75.06 161 VAL A N 1
ATOM 1216 C CA . VAL A 1 161 ? 5.765 -2.861 -25.694 1.00 75.06 161 VAL A CA 1
ATOM 1217 C C . VAL A 1 161 ? 5.382 -3.240 -27.123 1.00 75.06 161 VAL A C 1
ATOM 1219 O O . VAL A 1 161 ? 4.372 -3.901 -27.333 1.00 75.06 161 VAL A O 1
ATOM 1222 N N . SER A 1 162 ? 6.166 -2.836 -28.121 1.00 83.06 162 SER A N 1
ATOM 1223 C CA . SER A 1 162 ? 5.980 -3.279 -29.516 1.00 83.06 162 SER A CA 1
ATOM 1224 C C . SER A 1 162 ? 6.714 -4.588 -29.835 1.00 83.06 162 SER A C 1
ATOM 1226 O O . SER A 1 162 ? 6.451 -5.209 -30.861 1.00 83.06 162 SER A O 1
ATOM 1228 N N . ALA A 1 163 ? 7.627 -5.013 -28.959 1.00 84.19 163 ALA A N 1
ATOM 1229 C CA . ALA A 1 163 ? 8.394 -6.251 -29.041 1.00 84.19 163 ALA A CA 1
ATOM 1230 C C . ALA A 1 163 ? 8.867 -6.667 -27.638 1.00 84.19 163 ALA A C 1
ATOM 1232 O O . ALA A 1 163 ? 8.745 -5.898 -26.684 1.00 84.19 163 ALA A O 1
ATOM 1233 N N . ALA A 1 164 ? 9.423 -7.872 -27.501 1.00 85.81 164 ALA A N 1
ATOM 1234 C CA . ALA A 1 164 ? 10.046 -8.298 -26.249 1.00 85.81 164 ALA A CA 1
ATOM 1235 C C . ALA A 1 164 ? 11.126 -7.285 -25.787 1.00 85.81 164 ALA A C 1
ATOM 1237 O O . ALA A 1 164 ? 11.928 -6.848 -26.616 1.00 85.81 164 ALA A O 1
ATOM 1238 N N . PRO A 1 165 ? 11.173 -6.910 -24.493 1.00 85.62 165 PRO A N 1
ATOM 1239 C CA . PRO A 1 165 ? 12.163 -5.972 -23.973 1.00 85.62 165 PRO A CA 1
ATOM 1240 C C . PRO A 1 165 ? 13.608 -6.410 -24.233 1.00 85.62 165 PRO A C 1
ATOM 1242 O O . PRO A 1 165 ? 14.018 -7.496 -23.828 1.00 85.62 165 PRO A O 1
ATOM 1245 N N . THR A 1 166 ? 14.390 -5.527 -24.855 1.00 83.56 166 THR A N 1
ATOM 1246 C CA . THR A 1 166 ? 15.823 -5.725 -25.146 1.00 83.56 166 THR A CA 1
ATOM 1247 C C . THR A 1 166 ? 16.746 -5.038 -24.136 1.00 83.56 166 THR A C 1
ATOM 1249 O O . THR A 1 166 ? 17.964 -5.169 -24.212 1.00 83.56 166 THR A O 1
ATOM 1252 N N . SER A 1 167 ? 16.181 -4.323 -23.165 1.00 76.50 167 SER A N 1
ATOM 1253 C CA . SER A 1 167 ? 16.899 -3.660 -22.077 1.00 76.50 167 SER A CA 1
ATOM 1254 C C . SER A 1 167 ? 16.075 -3.696 -20.784 1.00 76.50 167 SER A C 1
ATOM 1256 O O . SER A 1 167 ? 14.904 -4.087 -20.788 1.00 76.50 167 SER A O 1
ATOM 1258 N N . GLY A 1 168 ? 16.693 -3.322 -19.661 1.00 66.38 168 GLY A N 1
ATOM 1259 C CA . GLY A 1 168 ? 16.084 -3.389 -18.328 1.00 66.38 168 GLY A CA 1
ATOM 1260 C C . GLY A 1 168 ? 16.329 -4.722 -17.621 1.00 66.38 168 GLY A C 1
ATOM 1261 O O . GLY A 1 168 ? 16.705 -5.704 -18.254 1.00 66.38 168 GLY A O 1
ATOM 1262 N N . THR A 1 169 ? 16.149 -4.740 -16.300 1.00 66.88 169 THR A N 1
ATOM 1263 C CA . THR A 1 169 ? 16.305 -5.943 -15.470 1.00 66.88 169 THR A CA 1
ATOM 1264 C C . THR A 1 169 ? 14.934 -6.542 -15.206 1.00 66.88 169 THR A C 1
ATOM 1266 O O . THR A 1 169 ? 14.045 -5.840 -14.732 1.00 66.88 169 THR A O 1
ATOM 1269 N N . TRP A 1 170 ? 14.770 -7.826 -15.506 1.00 75.81 170 TRP A N 1
ATOM 1270 C CA . TRP A 1 170 ? 13.472 -8.494 -15.471 1.00 75.81 170 TRP A CA 1
ATOM 1271 C C . TRP A 1 170 ? 13.543 -9.773 -14.657 1.00 75.81 170 TRP A C 1
ATOM 1273 O O . TRP A 1 170 ? 14.484 -10.552 -14.805 1.00 75.81 170 TRP A O 1
ATOM 1283 N N . GLU A 1 171 ? 12.530 -10.005 -13.829 1.00 72.19 171 GLU A N 1
ATOM 1284 C CA . GLU A 1 171 ? 12.395 -11.239 -13.057 1.00 72.19 171 GLU A CA 1
ATOM 1285 C C . GLU A 1 171 ? 11.613 -12.292 -13.858 1.00 72.19 171 GLU A C 1
ATOM 1287 O O . GLU A 1 171 ? 10.772 -11.971 -14.707 1.00 72.19 171 GLU A O 1
ATOM 1292 N N . LEU A 1 172 ? 11.879 -13.569 -13.571 1.00 82.38 172 LEU A N 1
ATOM 1293 C CA . LEU A 1 172 ? 11.126 -14.692 -14.127 1.00 82.38 172 LEU A CA 1
ATOM 1294 C C . LEU A 1 172 ? 9.620 -14.489 -13.876 1.00 82.38 172 LEU A C 1
ATOM 1296 O O . LEU A 1 172 ? 9.195 -14.212 -12.756 1.00 82.38 172 LEU A O 1
ATOM 1300 N N . GLY A 1 173 ? 8.806 -14.623 -14.922 1.00 77.44 173 GLY A N 1
ATOM 1301 C CA . GLY A 1 173 ? 7.352 -14.472 -14.852 1.00 77.44 173 GLY A CA 1
ATOM 1302 C C . GLY A 1 173 ? 6.833 -13.037 -14.994 1.00 77.44 173 GLY A C 1
ATOM 1303 O O . GLY A 1 173 ? 5.616 -12.849 -15.047 1.00 77.44 173 GLY A O 1
ATOM 1304 N N . ASN A 1 174 ? 7.705 -12.025 -15.102 1.00 78.25 174 ASN A N 1
ATOM 1305 C CA . ASN A 1 174 ? 7.281 -10.677 -15.496 1.00 78.25 174 ASN A CA 1
ATOM 1306 C C . ASN A 1 174 ? 6.564 -10.718 -16.852 1.00 78.25 174 ASN A C 1
ATOM 1308 O O . ASN A 1 174 ? 6.965 -11.465 -17.747 1.00 78.25 174 ASN A O 1
ATOM 1312 N N . LYS A 1 175 ? 5.501 -9.919 -16.998 1.00 82.25 175 LYS A N 1
ATOM 1313 C CA . LYS A 1 175 ? 4.679 -9.869 -18.212 1.00 82.25 175 LYS A CA 1
ATOM 1314 C C . LYS A 1 175 ? 4.653 -8.468 -18.795 1.00 82.25 175 LYS A C 1
ATOM 1316 O O . LYS A 1 175 ? 4.552 -7.490 -18.055 1.00 82.25 175 LYS A O 1
ATOM 1321 N N . VAL A 1 176 ? 4.678 -8.399 -20.117 1.00 82.44 176 VAL A N 1
ATOM 1322 C CA . VAL A 1 176 ? 4.486 -7.166 -20.881 1.00 82.44 176 VAL A CA 1
ATOM 1323 C C . VAL A 1 176 ? 3.445 -7.408 -21.966 1.00 82.44 176 VAL A C 1
ATOM 1325 O O . VAL A 1 176 ? 3.393 -8.488 -22.561 1.00 82.44 176 VAL A O 1
ATOM 1328 N N . THR A 1 177 ? 2.601 -6.413 -22.208 1.00 84.62 177 THR A N 1
ATOM 1329 C CA . THR A 1 177 ? 1.499 -6.499 -23.169 1.00 84.62 177 THR A CA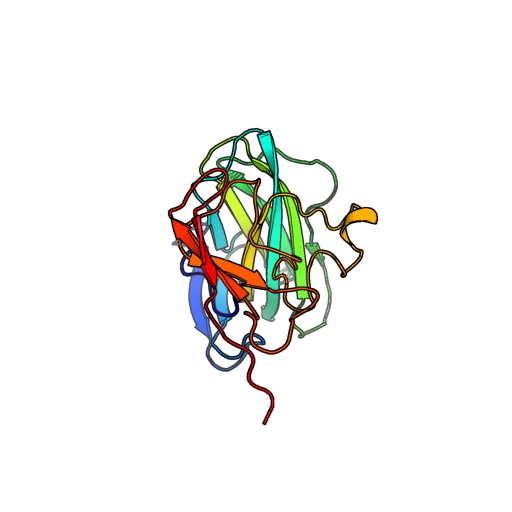 1
ATOM 1330 C C . THR A 1 177 ? 1.882 -5.799 -24.466 1.00 84.62 177 THR A C 1
ATOM 1332 O O . THR A 1 177 ? 2.497 -4.738 -24.451 1.00 84.62 177 THR A O 1
ATOM 1335 N N . MET A 1 178 ? 1.522 -6.375 -25.608 1.00 83.19 178 MET A N 1
ATOM 1336 C CA . MET A 1 178 ? 1.763 -5.761 -26.909 1.00 83.19 178 MET A CA 1
ATOM 1337 C C . MET A 1 178 ? 0.936 -4.483 -27.077 1.00 83.19 178 MET A C 1
ATOM 1339 O O . MET A 1 178 ? -0.272 -4.482 -26.840 1.00 83.19 178 MET A O 1
ATOM 1343 N N . SER A 1 179 ? 1.574 -3.394 -27.509 1.00 80.69 179 SER A N 1
ATOM 1344 C CA . SER A 1 179 ? 0.887 -2.131 -27.813 1.00 80.69 179 SER A CA 1
ATOM 1345 C C . SER A 1 179 ? 0.130 -2.173 -29.142 1.00 80.69 179 SER A C 1
ATOM 1347 O O . SER A 1 179 ? -0.902 -1.519 -29.260 1.00 80.69 179 SER A O 1
ATOM 1349 N N . SER A 1 180 ? 0.614 -2.959 -30.108 1.00 81.94 180 SER A N 1
ATOM 1350 C CA . SER A 1 180 ? -0.004 -3.151 -31.426 1.00 81.94 180 SER A CA 1
ATOM 1351 C C . SER A 1 180 ? 0.065 -4.630 -31.840 1.00 81.94 180 SER A C 1
ATOM 1353 O O . SER A 1 180 ? 1.034 -5.050 -32.475 1.00 81.94 180 SER A O 1
ATOM 1355 N N . PRO A 1 181 ? -0.892 -5.470 -31.403 1.00 82.19 181 PRO A N 1
ATOM 1356 C CA . PRO A 1 181 ? -0.919 -6.885 -31.761 1.00 82.19 181 PRO A CA 1
ATOM 1357 C C . PRO A 1 181 ? -1.153 -7.071 -33.263 1.00 82.19 181 PRO A C 1
ATOM 1359 O O . PRO A 1 181 ? -2.050 -6.461 -33.839 1.00 82.19 181 PRO A O 1
ATOM 1362 N N . VAL A 1 182 ? -0.380 -7.958 -33.888 1.00 81.81 182 VAL A N 1
ATOM 1363 C CA . VAL A 1 182 ? -0.571 -8.357 -35.292 1.00 81.81 182 VAL A CA 1
ATOM 1364 C C . VAL A 1 182 ? -1.353 -9.671 -35.339 1.00 81.81 182 VAL A C 1
ATOM 1366 O O . VAL A 1 182 ? -1.177 -10.530 -34.470 1.00 81.81 182 VAL A O 1
ATOM 1369 N N . ALA A 1 183 ? -2.208 -9.847 -36.350 1.00 81.25 183 ALA A N 1
ATOM 1370 C CA . ALA A 1 183 ? -2.930 -11.099 -36.573 1.00 81.25 183 ALA A CA 1
ATOM 1371 C C . ALA A 1 183 ? -1.959 -12.294 -36.653 1.00 81.25 183 ALA A C 1
ATOM 1373 O O . ALA A 1 183 ? -0.941 -12.238 -37.340 1.00 81.25 183 ALA A O 1
ATOM 1374 N N . GLY A 1 184 ? -2.248 -13.365 -35.905 1.00 81.06 184 GLY A N 1
ATOM 1375 C CA . GLY A 1 184 ? -1.367 -14.537 -35.790 1.00 81.06 184 GLY A CA 1
ATOM 1376 C C . GLY A 1 184 ? -0.141 -14.347 -34.883 1.00 81.06 184 GLY A C 1
ATOM 1377 O O . GLY A 1 184 ? 0.570 -15.318 -34.610 1.00 81.06 184 GLY A O 1
ATOM 1378 N N . GLY A 1 185 ? 0.089 -13.129 -34.383 1.00 83.56 185 GLY A N 1
ATOM 1379 C CA . GLY A 1 185 ? 1.139 -12.794 -33.429 1.00 83.56 185 GLY A CA 1
ATOM 1380 C C . GLY A 1 185 ? 0.762 -13.083 -31.974 1.00 83.56 185 GLY A C 1
ATOM 1381 O O . GLY A 1 185 ? -0.247 -13.729 -31.669 1.00 83.56 185 GLY A O 1
ATOM 1382 N N . PHE A 1 186 ? 1.600 -12.592 -31.061 1.00 86.50 186 PHE A N 1
ATOM 1383 C CA . PHE A 1 186 ? 1.393 -12.722 -29.621 1.00 86.50 186 PHE A CA 1
ATOM 1384 C C . PHE A 1 186 ? 0.809 -11.439 -29.021 1.00 86.50 186 PHE A C 1
ATOM 1386 O O . PHE A 1 186 ? 1.147 -10.347 -29.460 1.00 86.50 186 PHE A O 1
ATOM 1393 N N . LEU A 1 187 ? -0.039 -11.565 -28.001 1.00 85.12 187 LEU A N 1
ATOM 1394 C CA . LEU A 1 187 ? -0.569 -10.441 -27.216 1.00 85.12 187 LEU A CA 1
ATOM 1395 C C . LEU A 1 187 ? 0.320 -10.052 -26.036 1.00 85.12 187 LEU A C 1
ATOM 1397 O O . LEU A 1 187 ? 0.308 -8.905 -25.600 1.00 85.12 187 LEU A O 1
ATOM 1401 N N . GLU A 1 188 ? 1.036 -11.017 -25.469 1.00 87.31 188 GLU A N 1
ATOM 1402 C CA . GLU A 1 188 ? 1.856 -10.823 -24.277 1.00 87.31 188 GLU A CA 1
ATOM 1403 C C . GLU A 1 188 ? 3.152 -11.613 -24.378 1.00 87.31 188 GLU A C 1
ATOM 1405 O O . GLU A 1 188 ? 3.163 -12.766 -24.832 1.00 87.31 188 GLU A O 1
ATOM 1410 N N . TYR A 1 189 ? 4.219 -11.018 -23.852 1.00 88.06 189 TYR A N 1
ATOM 1411 C CA . TYR A 1 189 ? 5.474 -11.701 -23.577 1.00 88.06 189 TYR A CA 1
ATOM 1412 C C . TYR A 1 189 ? 5.619 -11.943 -22.081 1.00 88.06 189 TYR A C 1
ATOM 1414 O O . TYR A 1 189 ? 5.279 -11.090 -21.261 1.00 88.06 189 TYR A O 1
ATOM 1422 N N . VAL A 1 190 ? 6.157 -13.110 -21.740 1.00 88.81 190 VAL A N 1
ATOM 1423 C CA . VAL A 1 190 ? 6.505 -13.490 -20.372 1.00 88.81 190 VAL A CA 1
ATOM 1424 C C . VAL A 1 190 ? 8.002 -13.748 -20.311 1.00 88.81 190 VAL A C 1
ATOM 1426 O O . VAL A 1 190 ? 8.542 -14.454 -21.165 1.00 88.81 190 VAL A O 1
ATOM 1429 N N . CYS A 1 191 ? 8.672 -13.174 -19.318 1.00 90.19 191 CYS A N 1
ATOM 1430 C CA . CYS A 1 191 ? 10.082 -13.425 -19.062 1.00 90.19 191 CYS A CA 1
ATOM 1431 C C . CYS A 1 191 ? 10.238 -14.872 -18.570 1.00 90.19 191 CYS A C 1
ATOM 1433 O O . CYS A 1 191 ? 9.683 -15.236 -17.534 1.00 90.19 191 CYS A O 1
ATOM 1435 N N . ILE A 1 192 ? 10.948 -15.708 -19.325 1.00 95.00 192 ILE A N 1
ATOM 1436 C CA . ILE A 1 192 ? 11.223 -17.120 -19.014 1.00 95.00 192 ILE A CA 1
ATOM 1437 C C . ILE A 1 192 ? 12.612 -17.336 -18.410 1.00 95.00 192 ILE A C 1
ATOM 1439 O O . ILE A 1 192 ? 12.916 -18.420 -17.923 1.00 95.00 192 ILE A O 1
ATOM 1443 N N . THR A 1 193 ? 13.466 -16.316 -18.426 1.00 93.75 193 THR A N 1
ATOM 1444 C CA . THR A 1 193 ? 14.765 -16.341 -17.751 1.00 93.75 193 THR A CA 1
ATOM 1445 C C . THR A 1 193 ? 15.079 -14.931 -17.289 1.00 93.75 193 THR A C 1
ATOM 1447 O O . THR A 1 193 ? 15.130 -14.022 -18.115 1.00 93.75 193 THR A O 1
ATOM 1450 N N . ALA A 1 194 ? 15.258 -14.747 -15.980 1.00 80.12 194 ALA A N 1
ATOM 1451 C CA . ALA A 1 194 ? 15.599 -13.448 -15.413 1.00 80.12 194 ALA A CA 1
ATOM 1452 C C . ALA A 1 194 ? 16.935 -12.934 -15.980 1.00 80.12 194 ALA A C 1
ATOM 1454 O O . ALA A 1 194 ? 17.828 -13.728 -16.270 1.00 80.12 194 ALA A O 1
ATOM 1455 N N . GLY A 1 195 ? 17.085 -11.619 -16.146 1.00 76.75 195 GLY A N 1
ATOM 1456 C CA . GLY A 1 195 ? 18.300 -11.057 -16.745 1.00 76.75 195 GLY A CA 1
ATOM 1457 C C . GLY A 1 195 ? 18.222 -9.570 -17.073 1.00 76.75 195 GLY A C 1
ATOM 1458 O O . GLY A 1 195 ? 17.237 -8.905 -16.746 1.00 76.75 195 GLY A O 1
ATOM 1459 N N . SER A 1 196 ? 19.278 -9.059 -17.720 1.00 81.88 196 SER A N 1
ATOM 1460 C CA . SER A 1 196 ? 19.379 -7.680 -18.227 1.00 81.88 196 SER A CA 1
ATOM 1461 C C . SER A 1 196 ? 19.904 -7.622 -19.679 1.00 81.88 196 SER A C 1
ATOM 1463 O O . SER A 1 196 ? 21.093 -7.374 -19.870 1.00 81.88 196 SER A O 1
ATOM 1465 N N . PRO A 1 197 ? 19.047 -7.835 -20.699 1.00 84.06 197 PRO A N 1
ATOM 1466 C CA . PRO A 1 197 ? 17.620 -8.155 -20.587 1.00 84.06 197 PRO A CA 1
ATOM 1467 C C . PRO A 1 197 ? 17.354 -9.613 -20.186 1.00 84.06 197 PRO A C 1
ATOM 1469 O O . PRO A 1 197 ? 18.225 -10.477 -20.282 1.00 84.06 197 PRO A O 1
ATOM 1472 N N . GLY A 1 198 ? 16.136 -9.884 -19.712 1.00 84.38 198 GLY A N 1
ATOM 1473 C CA . GLY A 1 198 ? 15.641 -11.251 -19.541 1.00 84.38 198 GLY A CA 1
ATOM 1474 C C . GLY A 1 198 ? 15.373 -11.933 -20.888 1.00 84.38 198 GLY A C 1
ATOM 1475 O O . GLY A 1 198 ? 15.325 -11.281 -21.930 1.00 84.38 198 GLY A O 1
ATOM 1476 N N . THR A 1 199 ? 15.169 -13.250 -20.875 1.00 94.44 199 THR A N 1
ATOM 1477 C CA . THR A 1 199 ? 14.731 -14.012 -22.061 1.00 94.44 199 THR A CA 1
ATOM 1478 C C . THR A 1 199 ? 13.211 -14.099 -22.081 1.00 94.44 199 THR A C 1
ATOM 1480 O O . THR A 1 199 ? 12.606 -14.391 -21.052 1.00 94.44 199 THR A O 1
ATOM 1483 N N . TRP A 1 200 ? 12.576 -13.888 -23.235 1.00 92.69 200 TRP A N 1
ATOM 1484 C CA . TRP A 1 200 ? 11.121 -13.733 -23.340 1.00 92.69 200 TRP A CA 1
ATOM 1485 C C . TRP A 1 200 ? 10.461 -14.791 -24.216 1.00 92.69 200 TRP A C 1
ATOM 1487 O O . TRP A 1 200 ? 10.995 -15.184 -25.251 1.00 92.69 200 TRP A O 1
ATOM 1497 N N . LYS A 1 201 ? 9.248 -15.199 -23.835 1.00 92.38 201 LYS A N 1
ATOM 1498 C CA . LYS A 1 201 ? 8.390 -16.097 -24.615 1.00 92.38 201 LYS A CA 1
ATOM 1499 C C . LYS A 1 201 ? 7.017 -15.476 -24.840 1.00 92.38 201 LYS A C 1
ATOM 1501 O O . LYS A 1 201 ? 6.390 -14.989 -23.900 1.00 92.38 201 LYS A O 1
ATOM 1506 N N . GLY A 1 202 ? 6.535 -15.528 -26.081 1.00 89.81 202 GLY A N 1
ATOM 1507 C CA . GLY A 1 202 ? 5.156 -15.173 -26.416 1.00 89.81 202 GLY A CA 1
ATOM 1508 C C . GLY A 1 202 ? 4.180 -16.170 -25.786 1.00 89.81 202 GLY A C 1
ATOM 1509 O O . GLY A 1 202 ? 4.325 -17.377 -25.979 1.00 89.81 202 GLY A O 1
ATOM 1510 N N . SER A 1 203 ? 3.222 -15.681 -24.996 1.00 77.88 203 SER A N 1
ATOM 1511 C CA . SER A 1 203 ? 2.387 -16.532 -24.128 1.00 77.88 203 SER A CA 1
ATOM 1512 C C . SER A 1 203 ? 0.934 -16.684 -24.581 1.00 77.88 203 SER A C 1
ATOM 1514 O O . SER A 1 203 ? 0.303 -17.683 -24.251 1.00 77.88 203 SER A O 1
ATOM 1516 N N . VAL A 1 204 ? 0.415 -15.747 -25.383 1.00 76.19 204 VAL A N 1
ATOM 1517 C CA . VAL A 1 204 ? -0.972 -15.771 -25.876 1.00 76.19 204 VAL A CA 1
ATOM 1518 C C . VAL A 1 204 ? -0.984 -15.424 -27.359 1.00 76.19 204 VAL A C 1
ATOM 1520 O O . VAL A 1 204 ? -0.564 -14.327 -27.713 1.00 76.19 204 VAL A O 1
ATOM 1523 N N . LYS A 1 205 ? -1.446 -16.338 -28.224 1.00 69.00 205 LYS A N 1
ATOM 1524 C CA . LYS A 1 205 ? -1.644 -16.064 -29.658 1.00 69.00 205 LYS A CA 1
ATOM 1525 C C . LYS A 1 205 ? -3.020 -15.453 -29.897 1.00 69.00 205 LYS A C 1
ATOM 1527 O O . LYS A 1 205 ? -4.009 -15.977 -29.391 1.00 69.00 205 LYS A O 1
ATOM 1532 N N . TYR A 1 206 ? -3.085 -14.391 -30.694 1.00 58.69 206 TYR A N 1
ATOM 1533 C CA . TYR A 1 206 ? -4.358 -13.801 -31.104 1.00 58.69 206 TYR A CA 1
ATOM 1534 C C . TYR A 1 206 ? -4.885 -14.522 -32.351 1.00 58.69 206 TYR A C 1
ATOM 1536 O O . TYR A 1 206 ? -4.220 -14.532 -33.390 1.00 58.69 206 TYR A O 1
ATOM 1544 N N . LYS A 1 207 ? -6.060 -15.154 -32.239 1.00 52.25 207 LYS A N 1
ATOM 1545 C CA . LYS A 1 207 ? -6.815 -15.704 -33.372 1.00 52.25 207 LYS A CA 1
ATOM 1546 C C . LYS A 1 207 ? -8.064 -14.850 -33.572 1.00 52.25 207 LYS A C 1
ATOM 1548 O O . LYS A 1 207 ? -8.866 -14.744 -32.650 1.00 52.25 207 LYS A O 1
ATOM 1553 N N . PHE A 1 208 ? -8.211 -14.265 -34.755 1.00 53.94 208 PHE A N 1
ATOM 1554 C CA . PHE A 1 208 ? -9.502 -13.766 -35.218 1.00 53.94 208 PHE A CA 1
ATOM 1555 C C . PHE A 1 208 ? -10.211 -14.944 -35.893 1.00 53.94 208 PHE A C 1
ATOM 1557 O O . PHE A 1 208 ? -9.610 -15.577 -36.764 1.00 53.94 208 PHE A O 1
ATOM 1564 N N . ASN A 1 209 ? -11.417 -15.272 -35.429 1.00 49.81 209 ASN A N 1
ATOM 1565 C CA . ASN A 1 209 ? -12.361 -16.089 -36.190 1.00 49.81 209 ASN A CA 1
ATOM 1566 C C . ASN A 1 209 ? -13.175 -15.165 -37.090 1.00 49.81 209 ASN A C 1
ATOM 1568 O O . ASN A 1 209 ? -13.536 -14.074 -36.592 1.00 49.81 209 ASN A O 1
#

Organism: NCBI:txid450367

Secondary structure (DSSP, 8-state):
--SS--TTEEES-TTTEEEEEESSS-SSSS-EEEEEESSTTEEEEEEE-SPPTT-EEEEEEEEEEEESEEEEEEEE-TTEEE--S---EE-S----SPEEEEEEEEESSSSEEEEEEEEEPTT-S-EEEEEEEEEEEET--TT-HHHHSTTSB-TTSPBEESSS-SSS-B-TT-EEEESSPPTTSEEEEEEEE-BTTPEEEEEEE----